Protein AF-V8N717-F1 (afdb_monomer)

Mean predicted aligned error: 4.89 Å

Radius of gyration: 24.4 Å; Cα contacts (8 Å, |Δi|>4): 439; chains: 1; bounding box: 68×44×69 Å

Solvent-accessible surface area (backbone atoms only — not comparable to full-atom values): 16739 Å² total; per-residue (Å²): 108,72,67,36,56,51,47,30,51,25,31,68,31,64,73,42,64,82,67,58,46,52,36,52,25,35,55,21,47,89,50,33,96,41,72,68,54,25,15,53,40,38,40,59,50,44,48,74,25,35,30,42,73,28,64,50,9,51,57,46,39,58,74,76,37,32,57,95,54,100,61,75,59,43,79,66,60,63,54,49,64,66,71,35,56,75,59,35,81,95,27,42,63,57,33,51,54,49,52,51,61,74,43,44,84,35,42,32,35,42,61,38,47,85,84,46,44,63,54,36,45,46,50,38,47,37,50,80,43,27,70,65,60,75,69,37,50,92,82,14,40,82,40,82,33,78,84,68,80,55,69,68,61,46,50,51,50,53,20,56,43,43,46,73,55,43,89,67,47,68,46,101,61,70,15,30,51,53,36,48,56,59,96,78,39,11,13,40,87,58,56,67,41,77,38,25,38,74,71,59,43,72,69,59,63,70,81,77,58,71,79,87,79,75,16,56,50,72,58,96,88,40,80,42,68,33,62,52,70,46,89,94,40,70,88,63,46,51,67,64,35,88,82,79,44,51,95,45,102,86,46,95,56,65,71,73,70,78,42,64,57,96,95,38,78,70,53,87,62,39,45,58,58,51,28,62,74,63,54,84,54,67,82,70,42,54,74,80,88,124

Secondary structure (DSSP, 8-state):
-HHHHHHHHHHHHHS--TTGGGSEEE--GGGSS-HHHHHHHHHHHTTT-SBBS-THHHHHHHHHT--SSS-S-B---B--HHHHHTT-GGGHHHHHHHHHHHTTTS-EEEE--SS-HHHIIIIIIIIITHHHHHTS-TTS-EEEE--SS-HHHHHHHHHHHHHHHS--EE-TTS-EESS--STTSB-GGG--EEESHHHHTS--GGGGT------EEEETTEEEE-----TT-GGGPPP-SS----SSTT-SS------EETTEE-----HHHHHHHTPPPGGGTPPP--

Organism: Ophiophagus hannah (NCBI:txid8665)

Structure (mmCIF, N/CA/C/O backbone):
data_AF-V8N717-F1
#
_entry.id   AF-V8N717-F1
#
loop_
_atom_site.group_PDB
_atom_site.id
_atom_site.type_symbol
_atom_site.label_atom_id
_atom_site.label_alt_id
_atom_site.label_comp_id
_atom_site.label_asym_id
_atom_site.label_entity_id
_atom_site.label_seq_id
_atom_site.pdbx_PDB_ins_code
_atom_site.Cartn_x
_atom_site.Cartn_y
_atom_site.Cartn_z
_atom_site.occupancy
_atom_site.B_iso_or_equiv
_atom_site.auth_seq_id
_atom_site.auth_comp_id
_atom_site.auth_asym_id
_atom_site.auth_atom_id
_atom_site.pdbx_PDB_model_num
ATOM 1 N N . GLU A 1 1 ? 10.060 5.165 -1.043 1.00 94.06 1 GLU A N 1
ATOM 2 C CA . GLU A 1 1 ? 9.741 6.498 -0.472 1.00 94.06 1 GLU A CA 1
ATOM 3 C C . GLU A 1 1 ? 8.647 6.495 0.594 1.00 94.06 1 GLU A C 1
ATOM 5 O O . GLU A 1 1 ? 9.000 6.671 1.749 1.00 94.06 1 GLU A O 1
ATOM 10 N N . GLN A 1 2 ? 7.365 6.226 0.305 1.00 96.19 2 GLN A N 1
ATOM 11 C CA . GLN A 1 2 ? 6.307 6.254 1.347 1.00 96.19 2 GLN A CA 1
ATOM 12 C C . GLN A 1 2 ? 6.612 5.348 2.558 1.00 96.19 2 GLN A C 1
ATOM 14 O O . GLN A 1 2 ? 6.454 5.764 3.703 1.00 96.19 2 GLN A O 1
ATOM 19 N N . LYS A 1 3 ? 7.173 4.151 2.321 1.00 96.56 3 LYS A N 1
ATOM 20 C CA . LYS A 1 3 ? 7.640 3.257 3.395 1.00 96.56 3 LYS A CA 1
ATOM 21 C C . LYS A 1 3 ? 8.716 3.884 4.292 1.00 96.56 3 LYS A C 1
ATOM 23 O O . LYS A 1 3 ? 8.736 3.586 5.475 1.00 96.56 3 LYS A O 1
ATOM 28 N N . LYS A 1 4 ? 9.584 4.758 3.763 1.00 95.38 4 LYS A N 1
ATOM 29 C CA . LYS A 1 4 ? 10.610 5.469 4.553 1.00 95.38 4 LYS A CA 1
ATOM 30 C C . LYS A 1 4 ? 9.973 6.473 5.503 1.00 95.38 4 LYS A C 1
ATOM 32 O O . LYS A 1 4 ? 10.376 6.552 6.656 1.00 95.38 4 LYS A O 1
ATOM 37 N N . ILE A 1 5 ? 8.955 7.194 5.028 1.00 93.38 5 ILE A N 1
ATOM 38 C CA . ILE A 1 5 ? 8.177 8.129 5.848 1.00 93.38 5 ILE A CA 1
ATOM 39 C C . ILE A 1 5 ? 7.512 7.355 6.989 1.00 93.38 5 ILE A C 1
ATOM 41 O O . ILE A 1 5 ? 7.735 7.676 8.151 1.00 93.38 5 ILE A O 1
ATOM 45 N N . LEU A 1 6 ? 6.776 6.287 6.667 1.00 94.44 6 LEU A N 1
ATOM 46 C CA . LEU A 1 6 ? 6.124 5.446 7.674 1.00 94.44 6 LEU A CA 1
ATOM 47 C C . LEU A 1 6 ? 7.131 4.851 8.663 1.00 94.44 6 LEU A C 1
ATOM 49 O O . LEU A 1 6 ? 6.913 4.952 9.862 1.00 94.44 6 LEU A O 1
ATOM 53 N N . ALA A 1 7 ? 8.251 4.304 8.181 1.00 94.50 7 ALA A N 1
ATOM 54 C CA . ALA A 1 7 ? 9.297 3.739 9.030 1.00 94.50 7 ALA A CA 1
ATOM 55 C C . ALA A 1 7 ? 9.874 4.777 9.997 1.00 94.50 7 ALA A C 1
ATOM 57 O O . ALA A 1 7 ? 10.011 4.499 11.183 1.00 94.50 7 ALA A O 1
ATOM 58 N N . LYS A 1 8 ? 10.171 5.984 9.503 1.00 90.88 8 LYS A N 1
ATOM 59 C CA . LYS A 1 8 ? 10.685 7.083 10.321 1.00 90.88 8 LYS A CA 1
ATOM 60 C C . LYS A 1 8 ? 9.712 7.439 11.442 1.00 90.88 8 LYS A C 1
ATOM 62 O O . LYS A 1 8 ? 10.097 7.416 12.605 1.00 90.88 8 LYS A O 1
ATOM 67 N N . TYR A 1 9 ? 8.462 7.756 11.105 1.00 90.00 9 TYR A N 1
ATOM 68 C CA . TYR A 1 9 ? 7.496 8.187 12.117 1.00 90.00 9 TYR A CA 1
ATOM 69 C C . TYR A 1 9 ? 7.113 7.049 13.066 1.00 90.00 9 TYR A C 1
ATOM 71 O O . TYR A 1 9 ? 6.997 7.288 14.260 1.00 90.00 9 TYR A O 1
ATOM 79 N N . LEU A 1 10 ? 6.983 5.815 12.572 1.00 89.94 10 LEU A N 1
ATOM 80 C CA . LEU A 1 10 ? 6.706 4.659 13.420 1.00 89.94 10 LEU A CA 1
ATOM 81 C C . LEU A 1 10 ? 7.845 4.411 14.412 1.00 89.94 10 LEU A C 1
ATOM 83 O O . LEU A 1 10 ? 7.580 4.259 15.600 1.00 89.94 10 LEU A O 1
ATOM 87 N N . LEU A 1 11 ? 9.104 4.459 13.968 1.00 90.62 11 LEU A N 1
ATOM 88 C CA . LEU A 1 11 ? 10.253 4.296 14.858 1.00 90.62 11 LEU A CA 1
ATOM 89 C C . LEU A 1 11 ? 10.343 5.430 15.888 1.00 90.62 11 LEU A C 1
ATOM 91 O O . LEU A 1 11 ? 10.610 5.175 17.060 1.00 90.62 11 LEU A O 1
ATOM 95 N N . GLU A 1 12 ? 10.101 6.672 15.468 1.00 87.94 12 GLU A N 1
ATOM 96 C CA . GLU A 1 12 ? 10.107 7.836 16.359 1.00 87.94 12 GLU A CA 1
ATOM 97 C C . GLU A 1 12 ? 9.019 7.750 17.438 1.00 87.94 12 GLU A C 1
ATOM 99 O O . GLU A 1 12 ? 9.282 8.112 18.585 1.00 87.94 12 GLU A O 1
ATOM 104 N N . THR A 1 13 ? 7.815 7.277 17.095 1.00 85.12 13 THR A N 1
ATOM 105 C CA . THR A 1 13 ? 6.687 7.273 18.036 1.00 85.12 13 THR A CA 1
ATOM 106 C C . THR A 1 13 ? 6.514 5.973 18.806 1.00 85.12 13 THR A C 1
ATOM 108 O O . THR A 1 13 ? 5.868 6.016 19.841 1.00 85.12 13 THR A O 1
ATOM 111 N N . SER A 1 14 ? 7.055 4.844 18.337 1.00 87.88 14 SER A N 1
ATOM 112 C CA . SER A 1 14 ? 6.908 3.524 18.984 1.00 87.88 14 SER A CA 1
ATOM 113 C C . SER A 1 14 ? 8.224 2.910 19.461 1.00 87.88 14 SER A C 1
ATOM 115 O O . SER A 1 14 ? 8.242 2.063 20.346 1.00 87.88 14 SER A O 1
ATOM 117 N N . GLY A 1 15 ? 9.357 3.317 18.880 1.00 88.12 15 GLY A N 1
ATOM 118 C CA . GLY A 1 15 ? 10.638 2.637 19.074 1.00 88.12 15 GLY A CA 1
ATOM 119 C C . GLY A 1 15 ? 10.787 1.316 18.309 1.00 88.12 15 GLY A C 1
ATOM 120 O O . GLY A 1 15 ? 11.832 0.684 18.438 1.00 88.12 15 GLY A O 1
ATOM 121 N N . SER A 1 16 ? 9.802 0.922 17.496 1.00 89.81 16 SER A N 1
ATOM 122 C CA . SER A 1 16 ? 9.786 -0.312 16.704 1.00 89.81 16 SER A CA 1
ATOM 123 C C . SER A 1 16 ? 9.398 -0.043 15.240 1.00 89.81 16 SER A C 1
ATOM 125 O O . SER A 1 16 ? 8.944 1.042 14.882 1.00 89.81 16 SER A O 1
ATOM 127 N N . LEU A 1 17 ? 9.606 -1.036 14.369 1.00 92.94 17 LEU A N 1
ATOM 128 C CA . LEU A 1 17 ? 9.070 -1.075 12.997 1.00 92.94 17 LEU A CA 1
ATOM 129 C C . LEU A 1 17 ? 7.997 -2.159 12.825 1.00 92.94 17 LEU A C 1
ATOM 131 O O . LEU A 1 17 ? 7.623 -2.483 11.698 1.00 92.94 17 LEU A O 1
ATOM 135 N N . GLU A 1 18 ? 7.537 -2.747 13.924 1.00 93.38 18 GLU A N 1
ATOM 136 C CA . GLU A 1 18 ? 6.504 -3.774 13.921 1.00 93.38 18 GLU A CA 1
ATOM 137 C C . GLU A 1 18 ? 5.233 -3.293 13.205 1.00 93.38 18 GLU A C 1
ATOM 139 O O . GLU A 1 18 ? 4.769 -2.167 13.389 1.00 93.38 18 GLU A O 1
ATOM 144 N N . GLY A 1 19 ? 4.706 -4.132 12.312 1.00 93.56 19 GLY A N 1
ATOM 145 C CA . GLY A 1 19 ? 3.522 -3.828 11.509 1.00 93.56 19 GLY A CA 1
ATOM 146 C C . GLY A 1 19 ? 3.761 -2.899 10.313 1.00 93.56 19 GLY A C 1
ATOM 147 O O . GLY A 1 19 ? 2.835 -2.699 9.524 1.00 93.56 19 GLY A O 1
ATOM 148 N N . LEU A 1 20 ? 4.972 -2.358 10.110 1.00 96.25 20 LEU A N 1
ATOM 149 C CA . LEU A 1 20 ? 5.292 -1.454 8.993 1.00 96.25 20 LEU A CA 1
ATOM 150 C C . LEU A 1 20 ? 4.891 -2.030 7.625 1.00 96.25 20 LEU A C 1
ATOM 152 O O . LEU A 1 20 ? 4.453 -1.291 6.743 1.00 96.25 20 LEU A O 1
ATOM 156 N N . GLU A 1 21 ? 5.038 -3.338 7.424 1.00 97.25 21 GLU A N 1
ATOM 157 C CA . GLU A 1 21 ? 4.656 -4.032 6.191 1.00 97.25 21 GLU A CA 1
ATOM 158 C C . GLU A 1 21 ? 3.162 -3.946 5.841 1.00 97.25 21 GLU A C 1
ATOM 160 O O . GLU A 1 21 ? 2.825 -4.130 4.671 1.00 97.25 21 GLU A O 1
ATOM 165 N N . TYR A 1 22 ? 2.292 -3.626 6.800 1.00 97.31 22 TYR A N 1
ATOM 166 C CA . TYR A 1 22 ? 0.843 -3.500 6.615 1.00 97.31 22 TYR A CA 1
ATOM 167 C C . TYR A 1 22 ? 0.342 -2.051 6.753 1.00 97.31 22 TYR A C 1
ATOM 169 O O . TYR A 1 22 ? -0.848 -1.796 6.613 1.00 97.31 22 TYR A O 1
ATOM 177 N N . LYS A 1 23 ? 1.234 -1.073 6.980 1.00 96.62 23 LYS A N 1
ATOM 178 C CA . LYS A 1 23 ? 0.857 0.340 7.198 1.00 96.62 23 LYS A CA 1
ATOM 179 C C . LYS A 1 23 ? 0.398 1.087 5.939 1.00 96.62 23 LYS A C 1
ATOM 181 O O . LYS A 1 23 ? -0.157 2.173 6.076 1.00 96.62 23 LYS A O 1
ATOM 186 N N . LEU A 1 24 ? 0.637 0.549 4.740 1.00 98.44 24 LEU A N 1
ATOM 187 C CA . LEU A 1 24 ? 0.124 1.103 3.483 1.00 98.44 24 LEU A CA 1
ATOM 188 C C . LEU A 1 24 ? -0.528 -0.004 2.652 1.00 98.44 24 LEU A C 1
ATOM 190 O O . LEU A 1 24 ? 0.162 -0.845 2.071 1.00 98.44 24 LEU A O 1
ATOM 194 N N . HIS A 1 25 ? -1.853 0.012 2.607 1.00 98.75 25 HIS A N 1
ATOM 195 C CA . HIS A 1 25 ? -2.684 -0.927 1.872 1.00 98.75 25 HIS A CA 1
ATOM 196 C C . HIS A 1 25 ? -3.043 -0.367 0.498 1.00 98.75 25 HIS A C 1
ATOM 198 O O . HIS A 1 25 ? -3.352 0.817 0.341 1.00 98.75 25 HIS A O 1
ATOM 204 N N . ASP A 1 26 ? -2.990 -1.226 -0.509 1.00 98.75 26 ASP A N 1
ATOM 205 C CA . ASP A 1 26 ? -3.340 -0.868 -1.879 1.00 98.75 26 ASP A CA 1
ATOM 206 C C . ASP A 1 26 ? -4.849 -1.027 -2.128 1.00 98.75 26 ASP A C 1
ATOM 208 O O . ASP A 1 26 ? -5.369 -2.141 -2.103 1.00 98.75 26 ASP A O 1
ATOM 212 N N . PHE A 1 27 ? -5.521 0.098 -2.398 1.00 98.25 27 PHE A N 1
ATOM 213 C CA . PHE A 1 27 ? -6.936 0.198 -2.795 1.00 98.25 27 PHE A CA 1
ATOM 214 C C . PHE A 1 27 ? -7.098 0.617 -4.270 1.00 98.25 27 PHE A C 1
ATOM 216 O O . PHE A 1 27 ? -8.140 1.121 -4.693 1.00 98.25 27 PHE A O 1
ATOM 223 N N . GLY A 1 28 ? -6.041 0.489 -5.073 1.00 98.31 28 GLY A N 1
ATOM 224 C CA . GLY A 1 28 ? -5.932 1.113 -6.387 1.00 98.31 28 GLY A CA 1
ATOM 225 C C . GLY A 1 28 ? -6.660 0.402 -7.517 1.00 98.31 28 GLY A C 1
ATOM 226 O O . GLY A 1 28 ? -6.791 1.000 -8.582 1.00 98.31 28 GLY A O 1
ATOM 227 N N . TYR A 1 29 ? -7.168 -0.817 -7.311 1.00 98.56 29 TYR A N 1
ATOM 228 C CA . TYR A 1 29 ? -7.697 -1.653 -8.394 1.00 98.56 29 TYR A CA 1
ATOM 229 C C . TYR A 1 29 ? -8.722 -0.930 -9.286 1.00 98.56 29 TYR A C 1
ATOM 231 O O . TYR A 1 29 ? -8.575 -0.886 -10.503 1.00 98.56 29 TYR A O 1
ATOM 239 N N . ARG A 1 30 ? -9.739 -0.293 -8.696 1.00 97.31 30 ARG A N 1
ATOM 240 C CA . ARG A 1 30 ? -10.779 0.420 -9.465 1.00 97.31 30 ARG A CA 1
ATOM 241 C C . ARG A 1 30 ? -10.306 1.743 -10.079 1.00 97.31 30 ARG A C 1
ATOM 243 O O . ARG A 1 30 ? -10.993 2.299 -10.925 1.00 97.31 30 ARG A O 1
ATOM 250 N N . GLY A 1 31 ? -9.177 2.274 -9.609 1.00 97.12 31 GLY A N 1
ATOM 251 C CA . GLY A 1 31 ? -8.666 3.593 -9.979 1.00 97.12 31 GLY A CA 1
ATOM 252 C C . GLY A 1 31 ? -7.594 3.575 -11.066 1.00 97.12 31 GLY A C 1
ATOM 253 O O . GLY A 1 31 ? -7.150 4.647 -11.476 1.00 97.12 31 GLY A O 1
ATOM 254 N N . VAL A 1 32 ? -7.150 2.396 -11.508 1.00 98.44 32 VAL A N 1
ATOM 255 C CA . VAL A 1 32 ? -6.169 2.274 -12.592 1.00 98.44 32 VAL A CA 1
ATOM 256 C C . VAL A 1 32 ? -6.824 2.230 -13.971 1.00 98.44 32 VAL A C 1
ATOM 258 O O . VAL A 1 32 ? -7.999 1.908 -14.118 1.00 98.44 32 VAL A O 1
ATOM 261 N N . SER A 1 33 ? -6.037 2.514 -15.007 1.00 98.31 33 SER A N 1
ATOM 262 C CA . SER A 1 33 ? -6.507 2.571 -16.395 1.00 98.31 33 SER A CA 1
ATOM 263 C C . SER A 1 33 ? -6.787 1.216 -17.056 1.00 98.31 33 SER A C 1
ATOM 265 O O . SER A 1 33 ? -7.416 1.189 -18.112 1.00 98.31 33 SER A O 1
ATOM 267 N N . SER A 1 34 ? -6.309 0.094 -16.505 1.00 98.62 34 SER A N 1
ATOM 268 C CA . SER A 1 34 ? -6.549 -1.238 -17.078 1.00 98.62 34 SER A CA 1
ATOM 269 C C . SER A 1 34 ? -6.321 -2.377 -16.078 1.00 98.62 34 SER A C 1
ATOM 271 O O . SER A 1 34 ? -5.654 -2.208 -15.056 1.00 98.62 34 SER A O 1
ATOM 273 N N . GLN A 1 35 ? -6.821 -3.570 -16.413 1.00 98.62 35 GLN A N 1
ATOM 274 C CA . GLN A 1 35 ? -6.596 -4.801 -15.643 1.00 98.62 35 GLN A CA 1
ATOM 275 C C . GLN A 1 35 ? -5.116 -5.205 -15.598 1.00 98.62 35 GLN A C 1
ATOM 277 O O . GLN A 1 35 ? -4.605 -5.628 -14.561 1.00 98.62 35 GLN A O 1
ATOM 282 N N . GLU A 1 36 ? -4.401 -5.031 -16.709 1.00 98.81 36 GLU A N 1
ATOM 283 C CA . GLU A 1 36 ? -2.963 -5.292 -16.756 1.00 98.81 36 GLU A CA 1
ATOM 284 C C . GLU A 1 36 ? -2.198 -4.302 -15.865 1.00 98.81 36 GLU A C 1
ATOM 286 O O . GLU A 1 36 ? -1.352 -4.709 -15.067 1.00 98.81 36 GLU A O 1
ATOM 291 N N . THR A 1 37 ? -2.562 -3.014 -15.913 1.00 98.81 37 THR A N 1
ATOM 292 C CA . THR A 1 37 ? -2.013 -1.983 -15.019 1.00 98.81 37 THR A CA 1
ATOM 293 C C . THR A 1 37 ? -2.270 -2.317 -13.552 1.00 98.81 37 THR A C 1
ATOM 295 O O . THR A 1 37 ? -1.367 -2.133 -12.739 1.00 98.81 37 THR A O 1
ATOM 298 N N . ALA A 1 38 ? -3.445 -2.852 -13.207 1.00 98.81 38 ALA A N 1
ATOM 299 C CA . ALA A 1 38 ? -3.753 -3.277 -11.842 1.00 98.81 38 ALA A CA 1
ATOM 300 C C . ALA A 1 38 ? -2.778 -4.357 -11.362 1.00 98.81 38 ALA A C 1
ATOM 302 O O . ALA A 1 38 ? -2.179 -4.225 -10.297 1.00 98.81 38 ALA A O 1
ATOM 303 N N . GLY A 1 39 ? -2.568 -5.397 -12.177 1.00 98.88 39 GLY A N 1
ATOM 304 C CA . GLY A 1 39 ? -1.628 -6.468 -11.859 1.00 98.88 39 GLY A CA 1
ATOM 305 C C . GLY A 1 39 ? -0.200 -5.955 -11.687 1.00 98.88 39 GLY A C 1
ATOM 306 O O . GLY A 1 39 ? 0.449 -6.251 -10.682 1.00 98.88 39 GLY A O 1
ATOM 307 N N . ILE A 1 40 ? 0.284 -5.155 -12.643 1.00 98.88 40 ILE A N 1
ATOM 308 C CA . ILE A 1 40 ? 1.649 -4.611 -12.621 1.00 98.88 40 ILE A CA 1
ATOM 309 C C . ILE A 1 40 ? 1.832 -3.681 -11.416 1.00 98.88 40 ILE A C 1
ATOM 311 O O . ILE A 1 40 ? 2.765 -3.870 -10.634 1.00 98.88 40 ILE A O 1
ATOM 315 N N . GLY A 1 41 ? 0.929 -2.719 -11.230 1.00 98.81 41 GLY A N 1
ATOM 316 C CA . GLY A 1 41 ? 0.987 -1.734 -10.152 1.00 98.81 41 GLY A CA 1
ATOM 317 C C . GLY A 1 41 ? 0.947 -2.375 -8.766 1.00 98.81 41 GLY A C 1
ATOM 318 O O . GLY A 1 41 ? 1.824 -2.111 -7.941 1.00 98.81 41 GLY A O 1
ATOM 319 N N . ALA A 1 42 ? -0.002 -3.282 -8.532 1.00 98.88 42 ALA A N 1
ATOM 320 C CA . ALA A 1 42 ? -0.109 -3.997 -7.263 1.00 98.88 42 ALA A CA 1
ATOM 321 C C . ALA A 1 42 ? 1.116 -4.877 -6.993 1.00 98.88 42 ALA A C 1
ATOM 323 O O . ALA A 1 42 ? 1.622 -4.914 -5.870 1.00 98.88 42 ALA A O 1
ATOM 324 N N . SER A 1 43 ? 1.662 -5.534 -8.026 1.00 98.88 43 SER A N 1
ATOM 325 C CA . SER A 1 43 ? 2.894 -6.311 -7.863 1.00 98.88 43 SER A CA 1
ATOM 326 C C . SER A 1 43 ? 4.090 -5.442 -7.456 1.00 98.88 43 SER A C 1
ATOM 328 O O . SER A 1 43 ? 4.893 -5.854 -6.619 1.00 98.88 43 SER A O 1
ATOM 330 N N . ALA A 1 44 ? 4.179 -4.212 -7.973 1.00 98.81 44 ALA A N 1
ATOM 331 C CA . ALA A 1 44 ? 5.223 -3.257 -7.611 1.00 98.81 44 ALA A CA 1
ATOM 332 C C . ALA A 1 44 ? 5.048 -2.716 -6.180 1.00 98.81 44 ALA A C 1
ATOM 334 O O . ALA A 1 44 ? 6.030 -2.577 -5.446 1.00 98.81 44 ALA A O 1
ATOM 335 N N . HIS A 1 45 ? 3.809 -2.460 -5.746 1.00 98.81 45 HIS A N 1
ATOM 336 C CA . HIS A 1 45 ? 3.504 -2.102 -4.355 1.00 98.81 45 HIS A CA 1
ATOM 337 C C . HIS A 1 45 ? 3.936 -3.204 -3.379 1.00 98.81 45 HIS A C 1
ATOM 339 O O . HIS A 1 45 ? 4.628 -2.933 -2.391 1.00 98.81 45 HIS A O 1
ATOM 345 N N . LEU A 1 46 ? 3.624 -4.461 -3.706 1.00 98.81 46 LEU A N 1
ATOM 346 C CA . LEU A 1 46 ? 3.944 -5.624 -2.876 1.00 98.81 46 LEU A CA 1
ATOM 347 C C . LEU A 1 46 ? 5.448 -5.895 -2.720 1.00 98.81 46 LEU A C 1
ATOM 349 O O . LEU A 1 46 ? 5.839 -6.648 -1.830 1.00 98.81 46 LEU A O 1
ATOM 353 N N . VAL A 1 47 ? 6.321 -5.260 -3.507 1.00 98.81 47 VAL A N 1
ATOM 354 C CA . VAL A 1 47 ? 7.768 -5.267 -3.223 1.00 98.81 47 VAL A CA 1
ATOM 355 C C . VAL A 1 47 ? 8.051 -4.646 -1.849 1.00 98.81 47 VAL A C 1
ATOM 357 O O . VAL A 1 47 ? 8.973 -5.057 -1.148 1.00 98.81 47 VAL A O 1
ATOM 360 N N . ASN A 1 48 ? 7.240 -3.670 -1.440 1.00 98.56 48 ASN A N 1
ATOM 361 C CA . ASN A 1 48 ? 7.462 -2.869 -0.243 1.00 98.56 48 ASN A CA 1
ATOM 362 C C . ASN A 1 48 ? 6.515 -3.240 0.903 1.00 98.56 48 ASN A C 1
ATOM 364 O O . ASN A 1 48 ? 6.930 -3.183 2.060 1.00 98.56 48 ASN A O 1
ATOM 368 N N . PHE A 1 49 ? 5.273 -3.615 0.610 1.00 98.69 49 PHE A N 1
ATOM 369 C CA . PHE A 1 49 ? 4.240 -3.892 1.612 1.00 98.69 49 PHE A CA 1
ATOM 370 C C . PHE A 1 49 ? 3.607 -5.271 1.399 1.00 98.69 49 PHE A C 1
ATOM 372 O O . PHE A 1 49 ? 3.912 -5.971 0.432 1.00 98.69 49 PHE A O 1
ATOM 379 N N . LYS A 1 50 ? 2.749 -5.679 2.333 1.00 98.56 50 LYS A N 1
ATOM 380 C CA . LYS A 1 50 ? 2.036 -6.960 2.312 1.00 98.56 50 LYS A CA 1
ATOM 381 C C . LYS A 1 50 ? 0.510 -6.812 2.248 1.00 98.56 50 LYS A C 1
ATOM 383 O O . LYS A 1 50 ? -0.149 -7.825 2.065 1.00 98.56 50 LYS A O 1
ATOM 388 N N . GLY A 1 51 ? -0.044 -5.602 2.352 1.00 98.50 51 GLY A N 1
ATOM 389 C CA . GLY A 1 51 ? -1.487 -5.339 2.242 1.00 98.50 51 GLY A CA 1
ATOM 390 C C . GLY A 1 51 ? -1.927 -4.895 0.838 1.00 98.50 51 GLY A C 1
ATOM 391 O O . GLY A 1 51 ? -1.376 -3.923 0.308 1.00 98.50 51 GLY A O 1
ATOM 392 N N . THR A 1 52 ? -2.898 -5.586 0.228 1.00 98.75 52 THR A N 1
ATOM 393 C CA . THR A 1 52 ? -3.522 -5.185 -1.054 1.00 98.75 52 THR A CA 1
ATOM 394 C C . THR A 1 52 ? -4.928 -5.769 -1.231 1.00 98.75 52 THR A C 1
ATOM 396 O O . THR A 1 52 ? -5.151 -6.941 -0.935 1.00 98.75 52 THR A O 1
ATOM 399 N N . ASP A 1 53 ? -5.844 -4.974 -1.790 1.00 98.69 53 ASP A N 1
ATOM 400 C CA . ASP A 1 53 ? -7.141 -5.432 -2.323 1.00 98.69 53 ASP A CA 1
ATOM 401 C C . ASP A 1 53 ? -7.114 -5.589 -3.854 1.00 98.69 53 ASP A C 1
ATOM 403 O O . ASP A 1 53 ? -8.072 -6.050 -4.482 1.00 98.69 53 ASP A O 1
ATOM 407 N N . THR A 1 54 ? -5.992 -5.253 -4.493 1.00 98.69 54 THR A N 1
ATOM 408 C CA . THR A 1 54 ? -5.789 -5.407 -5.934 1.00 98.69 54 THR A CA 1
ATOM 409 C C . THR A 1 54 ? -5.328 -6.831 -6.254 1.00 98.69 54 THR A C 1
ATOM 411 O O . THR A 1 54 ? -4.160 -7.100 -6.550 1.00 98.69 54 THR A O 1
ATOM 414 N N . VAL A 1 55 ? -6.276 -7.772 -6.226 1.00 98.50 55 VAL A N 1
ATOM 415 C CA . VAL A 1 55 ? -6.039 -9.224 -6.384 1.00 98.50 55 VAL A CA 1
ATOM 416 C C . VAL A 1 55 ? -5.242 -9.583 -7.650 1.00 98.50 55 VAL A C 1
ATOM 418 O O . VAL A 1 55 ? -4.480 -10.552 -7.645 1.00 98.50 55 VAL A O 1
ATOM 421 N N . ALA A 1 56 ? -5.338 -8.785 -8.721 1.00 98.69 56 ALA A N 1
ATOM 422 C CA . ALA A 1 56 ? -4.571 -8.987 -9.955 1.00 98.69 56 ALA A CA 1
ATOM 423 C C . ALA A 1 56 ? -3.051 -9.111 -9.722 1.00 98.69 56 ALA A C 1
ATOM 425 O O . ALA A 1 56 ? -2.382 -9.889 -10.409 1.00 98.69 56 ALA A O 1
ATOM 426 N N . GLY A 1 57 ? -2.501 -8.394 -8.732 1.00 98.75 57 GLY A N 1
ATOM 427 C CA . GLY A 1 57 ? -1.074 -8.449 -8.402 1.00 98.75 57 GLY A CA 1
ATOM 428 C C . GLY A 1 57 ? -0.621 -9.825 -7.912 1.00 98.75 57 GLY A C 1
ATOM 429 O O . GLY A 1 57 ? 0.484 -10.262 -8.232 1.00 98.75 57 GLY A O 1
ATOM 430 N N . ILE A 1 58 ? -1.495 -10.546 -7.202 1.00 98.50 58 ILE A N 1
ATOM 431 C CA . ILE A 1 58 ? -1.221 -11.888 -6.668 1.00 98.50 58 ILE A CA 1
ATOM 432 C C . ILE A 1 58 ? -0.975 -12.878 -7.810 1.00 98.50 58 ILE A C 1
ATOM 434 O O . ILE A 1 58 ? 0.028 -13.597 -7.816 1.00 98.50 58 ILE A O 1
ATOM 438 N N . ALA A 1 59 ? -1.863 -12.884 -8.808 1.00 98.19 59 ALA A N 1
ATOM 439 C CA . ALA A 1 59 ? -1.754 -13.766 -9.965 1.00 98.19 59 ALA A CA 1
ATOM 440 C C . ALA A 1 59 ? -0.512 -13.446 -10.812 1.00 98.19 59 ALA A C 1
ATOM 442 O O . ALA A 1 59 ? 0.193 -14.362 -11.244 1.00 98.19 59 ALA A O 1
ATOM 443 N N . LEU A 1 60 ? -0.215 -12.155 -11.007 1.00 98.88 60 LEU A N 1
ATOM 444 C CA . LEU A 1 60 ? 0.971 -11.716 -11.740 1.00 98.88 60 LEU A CA 1
ATOM 445 C C . LEU A 1 60 ? 2.247 -12.208 -11.052 1.00 98.88 60 LEU A C 1
ATOM 447 O O . LEU A 1 60 ? 3.075 -12.858 -11.693 1.00 98.88 60 LEU A O 1
ATOM 451 N N . ILE A 1 61 ? 2.389 -11.966 -9.745 1.00 98.81 61 ILE A N 1
ATOM 452 C CA . ILE A 1 61 ? 3.567 -12.402 -8.988 1.00 98.81 61 ILE A CA 1
ATOM 453 C C . ILE A 1 61 ? 3.722 -13.916 -9.069 1.00 98.81 61 ILE A C 1
ATOM 455 O O . ILE A 1 61 ? 4.806 -14.388 -9.406 1.00 98.81 61 ILE A O 1
ATOM 459 N N . LYS A 1 62 ? 2.648 -14.680 -8.840 1.00 98.25 62 LYS A N 1
ATOM 460 C CA . LYS A 1 62 ? 2.687 -16.146 -8.902 1.00 98.25 62 LYS A CA 1
ATOM 461 C C . LYS A 1 62 ? 3.166 -16.659 -10.262 1.00 98.25 62 LYS A C 1
ATOM 463 O O . LYS A 1 62 ? 3.939 -17.610 -10.313 1.00 98.25 62 LYS A O 1
ATOM 468 N N . LYS A 1 63 ? 2.721 -16.036 -11.357 1.00 98.44 63 LYS A N 1
ATOM 469 C CA . LYS A 1 63 ? 3.057 -16.463 -12.721 1.00 98.44 63 LYS A CA 1
ATOM 470 C C . LYS A 1 63 ? 4.483 -16.093 -13.136 1.00 98.44 63 LYS A C 1
ATOM 472 O O . LYS A 1 63 ? 5.137 -16.893 -13.801 1.00 98.44 63 LYS A O 1
ATOM 477 N N . TYR A 1 64 ? 4.944 -14.888 -12.801 1.00 98.69 64 TYR A N 1
ATOM 478 C CA . TYR A 1 64 ? 6.180 -14.335 -13.372 1.00 98.69 64 TYR A CA 1
ATOM 479 C C . TYR A 1 64 ? 7.386 -14.340 -12.427 1.00 98.69 64 TYR A C 1
ATOM 481 O O . TYR A 1 64 ? 8.515 -14.308 -12.914 1.00 98.69 64 TYR A O 1
ATOM 489 N N . TYR A 1 65 ? 7.167 -14.411 -11.112 1.00 98.69 65 TYR A N 1
ATOM 490 C CA . TYR A 1 65 ? 8.232 -14.311 -10.108 1.00 98.69 65 TYR A CA 1
ATOM 491 C C . TYR A 1 65 ? 8.230 -15.488 -9.126 1.00 98.69 65 TYR A C 1
ATOM 493 O O . TYR A 1 65 ? 9.258 -16.128 -8.930 1.00 98.69 65 TYR A O 1
ATOM 501 N N . GLY A 1 66 ? 7.071 -15.798 -8.542 1.00 97.94 66 GLY A N 1
ATOM 502 C CA . GLY A 1 66 ? 6.916 -16.784 -7.475 1.00 97.94 66 GLY A CA 1
ATOM 503 C C . GLY A 1 66 ? 7.362 -16.268 -6.102 1.00 97.94 66 GLY A C 1
ATOM 504 O O . GLY A 1 66 ? 8.241 -15.413 -5.989 1.00 97.94 66 GLY A O 1
ATOM 505 N N . THR A 1 67 ? 6.740 -16.809 -5.060 1.00 97.69 67 THR A N 1
ATOM 506 C CA . THR A 1 67 ? 7.093 -16.630 -3.644 1.00 97.69 67 THR A CA 1
ATOM 507 C C . THR A 1 67 ? 7.215 -17.995 -2.982 1.00 97.69 67 THR A C 1
ATOM 509 O O . THR A 1 67 ? 6.581 -18.953 -3.426 1.00 97.69 67 THR A O 1
ATOM 512 N N . LYS A 1 68 ? 7.996 -18.084 -1.903 1.00 97.31 68 LYS A N 1
ATOM 513 C CA . LYS A 1 68 ? 7.997 -19.249 -1.012 1.00 97.31 68 LYS A CA 1
ATOM 514 C C . LYS A 1 68 ? 6.637 -19.424 -0.333 1.00 97.31 68 LYS A C 1
ATOM 516 O O . LYS A 1 68 ? 6.141 -20.544 -0.238 1.00 97.31 68 LYS A O 1
ATOM 521 N N . ASP A 1 69 ? 6.046 -18.322 0.124 1.00 96.56 69 ASP A N 1
ATOM 522 C CA . ASP A 1 69 ? 4.706 -18.317 0.710 1.00 96.56 69 ASP A CA 1
ATOM 523 C C . ASP A 1 69 ? 3.632 -18.513 -0.378 1.00 96.56 69 ASP A C 1
ATOM 525 O O . ASP A 1 69 ? 3.849 -18.112 -1.528 1.00 96.56 69 ASP A O 1
ATOM 529 N N . PRO A 1 70 ? 2.446 -19.063 -0.043 1.00 96.88 70 PRO A N 1
ATOM 530 C CA . PRO A 1 70 ? 1.376 -19.296 -1.017 1.00 96.88 70 PRO A CA 1
ATOM 531 C C . PRO A 1 70 ? 0.909 -18.035 -1.755 1.00 96.88 70 PRO A C 1
ATOM 533 O O . PRO A 1 70 ? 0.488 -18.117 -2.913 1.00 96.88 70 PRO A O 1
ATOM 536 N N . VAL A 1 71 ? 0.974 -16.878 -1.086 1.00 97.75 71 VAL A N 1
ATOM 537 C CA . VAL A 1 71 ? 0.599 -15.570 -1.629 1.00 97.75 71 VAL A CA 1
ATOM 538 C C . VAL A 1 71 ? 1.576 -14.479 -1.168 1.00 97.75 71 VAL A C 1
ATOM 540 O O . VAL A 1 71 ? 2.060 -14.513 -0.037 1.00 97.75 71 VAL A O 1
ATOM 543 N N . PRO A 1 72 ? 1.862 -13.472 -2.013 1.00 97.81 72 PRO A N 1
ATOM 544 C CA . PRO A 1 72 ? 2.724 -12.352 -1.654 1.00 97.81 72 PRO A CA 1
ATOM 545 C C . PRO A 1 72 ? 2.012 -11.272 -0.828 1.00 97.81 72 PRO A C 1
ATOM 547 O O . PRO A 1 72 ? 2.701 -10.461 -0.209 1.00 97.81 72 PRO A O 1
ATOM 550 N N . GLY A 1 73 ? 0.679 -11.215 -0.835 1.00 98.00 73 GLY A N 1
ATOM 551 C CA . GLY A 1 73 ? -0.106 -10.156 -0.203 1.00 98.00 73 GLY A CA 1
ATOM 552 C C . GLY A 1 73 ? -1.376 -10.682 0.456 1.00 98.00 73 GLY A C 1
ATOM 553 O O . GLY A 1 73 ? -1.868 -11.751 0.097 1.00 98.00 73 GLY A O 1
ATOM 554 N N . TYR A 1 74 ? -1.874 -9.914 1.418 1.00 98.44 74 TYR A N 1
ATOM 555 C CA . TYR A 1 74 ? -2.963 -10.254 2.323 1.00 98.44 74 TYR A CA 1
ATOM 556 C C . TYR A 1 74 ? -3.982 -9.113 2.372 1.00 98.44 74 TYR A C 1
ATOM 558 O O . TYR A 1 74 ? -3.660 -7.957 2.085 1.00 98.44 74 TYR A O 1
ATOM 566 N N . SER A 1 75 ? -5.199 -9.452 2.783 1.00 98.12 75 SER A N 1
ATOM 567 C CA . SER A 1 75 ? -6.238 -8.495 3.144 1.00 98.12 75 SER A CA 1
ATOM 568 C C . SER A 1 75 ? -7.063 -9.038 4.310 1.00 98.12 75 SER A C 1
ATOM 570 O O . SER A 1 75 ? -6.837 -10.158 4.774 1.00 98.12 75 SER A O 1
ATOM 572 N N . VAL A 1 76 ? -7.987 -8.222 4.797 1.00 96.50 76 VAL A N 1
ATOM 573 C CA . VAL A 1 76 ? -8.913 -8.525 5.885 1.00 96.50 76 VAL A CA 1
ATOM 574 C C . VAL A 1 76 ? -10.335 -8.198 5.430 1.00 96.50 76 VAL A C 1
ATOM 576 O O . VAL A 1 76 ? -10.506 -7.391 4.513 1.00 96.50 76 VAL A O 1
ATOM 579 N N . PRO A 1 77 ? -11.371 -8.794 6.038 1.00 98.44 77 PRO A N 1
ATOM 580 C CA . PRO A 1 77 ? -12.741 -8.371 5.790 1.00 98.44 77 PRO A CA 1
ATOM 581 C C . PRO A 1 77 ? -12.907 -6.861 5.986 1.00 98.44 77 PRO A C 1
ATOM 583 O O . PRO A 1 77 ? -12.444 -6.289 6.977 1.00 98.44 77 PRO A O 1
ATOM 586 N N . ALA A 1 78 ? -13.569 -6.213 5.035 1.00 98.00 78 ALA A N 1
ATOM 587 C CA . ALA A 1 78 ? -13.807 -4.782 5.073 1.00 98.00 78 ALA A CA 1
ATOM 588 C C . ALA A 1 78 ? -15.190 -4.440 4.518 1.00 98.00 78 ALA A C 1
ATOM 590 O O . ALA A 1 78 ? -15.642 -5.038 3.541 1.00 98.00 78 ALA A O 1
ATOM 591 N N . ALA A 1 79 ? -15.843 -3.457 5.128 1.00 98.31 79 ALA A N 1
ATOM 592 C CA . ALA A 1 79 ? -17.081 -2.890 4.627 1.00 98.31 79 ALA A CA 1
ATOM 593 C C . ALA A 1 79 ? -16.813 -1.851 3.524 1.00 98.31 79 ALA A C 1
ATOM 595 O O . ALA A 1 79 ? -15.787 -1.160 3.494 1.00 98.31 79 ALA A O 1
ATOM 596 N N . GLU A 1 80 ? -17.796 -1.683 2.649 1.00 98.12 80 GLU A N 1
ATOM 597 C CA . GLU A 1 80 ? -17.932 -0.520 1.770 1.00 98.12 80 GLU A CA 1
ATOM 598 C C . GLU A 1 80 ? -19.291 0.151 1.994 1.00 98.12 80 GLU A C 1
ATOM 600 O O . GLU A 1 80 ? -20.176 -0.430 2.628 1.00 98.12 80 GLU A O 1
ATOM 605 N N . HIS A 1 81 ? -19.477 1.372 1.481 1.00 98.44 81 HIS A N 1
ATOM 606 C CA . HIS A 1 81 ? -20.689 2.153 1.746 1.00 98.44 81 HIS A CA 1
ATOM 607 C C . HIS A 1 81 ? -21.969 1.406 1.371 1.00 98.44 81 HIS A C 1
ATOM 609 O O . HIS A 1 81 ? -22.956 1.531 2.085 1.00 98.44 81 HIS A O 1
ATOM 615 N N . SER A 1 82 ? -21.969 0.582 0.318 1.00 98.44 82 SER A N 1
ATOM 616 C CA . SER A 1 82 ? -23.143 -0.220 -0.060 1.00 98.44 82 SER A CA 1
ATOM 617 C C . SER A 1 82 ? -23.595 -1.156 1.072 1.00 98.44 82 SER A C 1
ATOM 619 O O . SER A 1 82 ? -24.772 -1.184 1.416 1.00 98.44 82 SER A O 1
ATOM 621 N N . THR A 1 83 ? -22.658 -1.852 1.723 1.00 98.62 83 THR A N 1
ATOM 622 C CA . THR A 1 83 ? -22.941 -2.802 2.814 1.00 98.62 83 THR A CA 1
ATOM 623 C C . THR A 1 83 ? -23.446 -2.135 4.093 1.00 98.62 83 THR A C 1
ATOM 625 O O . THR A 1 83 ? -24.113 -2.791 4.889 1.00 98.62 83 THR A O 1
ATOM 628 N N . ILE A 1 84 ? -23.165 -0.840 4.273 1.00 98.75 84 ILE A N 1
ATOM 629 C CA . ILE A 1 84 ? -23.687 -0.033 5.383 1.00 98.75 84 ILE A CA 1
ATOM 630 C C . ILE A 1 84 ? -25.046 0.555 5.005 1.00 98.75 84 ILE A C 1
ATOM 632 O O . ILE A 1 84 ? -26.057 0.299 5.652 1.00 98.75 84 ILE A O 1
ATOM 636 N N . THR A 1 85 ? -25.089 1.299 3.903 1.00 98.56 85 THR A N 1
ATOM 637 C CA . THR A 1 85 ? -26.263 2.070 3.477 1.00 98.56 85 THR A CA 1
ATOM 638 C C . THR A 1 85 ? -27.443 1.206 3.032 1.00 98.56 85 THR A C 1
ATOM 640 O O . THR A 1 85 ? -28.576 1.682 3.080 1.00 98.56 85 THR A O 1
ATOM 643 N N . ALA A 1 86 ? -27.222 -0.064 2.671 1.00 98.62 86 ALA A N 1
ATOM 644 C CA . ALA A 1 86 ? -28.292 -1.020 2.372 1.00 98.62 86 ALA A CA 1
ATOM 645 C C . ALA A 1 86 ? -29.247 -1.267 3.555 1.00 98.62 86 ALA A C 1
ATOM 647 O O . ALA A 1 86 ? -30.384 -1.675 3.336 1.00 98.62 86 ALA A O 1
ATOM 648 N N . TRP A 1 87 ? -28.815 -0.997 4.791 1.00 98.69 87 TRP A N 1
ATOM 649 C CA . TRP A 1 87 ? -29.662 -1.091 5.983 1.00 98.69 87 TRP A CA 1
ATOM 650 C C . TRP A 1 87 ? -30.578 0.130 6.155 1.00 98.69 87 TRP A C 1
ATOM 652 O O . TRP A 1 87 ? -31.549 0.076 6.903 1.00 98.69 87 TRP A O 1
ATOM 662 N N . GLY A 1 88 ? -30.314 1.218 5.428 1.00 98.25 88 GLY A N 1
ATOM 663 C CA . GLY A 1 88 ? -30.951 2.512 5.642 1.00 98.25 88 GLY A CA 1
ATOM 664 C C . GLY A 1 88 ? -30.277 3.305 6.763 1.00 98.25 88 GLY A C 1
ATOM 665 O O . GLY A 1 88 ? -29.648 2.752 7.663 1.00 98.25 88 GLY A O 1
ATOM 666 N N . LYS A 1 89 ? -30.411 4.634 6.702 1.00 98.31 89 LYS A N 1
ATOM 667 C CA . LYS A 1 89 ? -29.696 5.559 7.595 1.00 98.31 89 LYS A CA 1
ATOM 668 C C . LYS A 1 89 ? -29.973 5.308 9.075 1.00 98.31 89 LYS A C 1
ATOM 670 O O . LYS A 1 89 ? -29.041 5.296 9.873 1.00 98.31 89 LYS A O 1
ATOM 675 N N . ASP A 1 90 ? -31.230 5.048 9.417 1.00 98.50 90 ASP A N 1
ATOM 676 C CA . ASP A 1 90 ? -31.661 4.833 10.802 1.00 98.50 90 ASP A CA 1
ATOM 677 C C . ASP A 1 90 ? -31.149 3.501 11.391 1.00 98.50 90 ASP A C 1
ATOM 679 O O . ASP A 1 90 ? -31.257 3.270 12.594 1.00 98.50 90 ASP A O 1
ATOM 683 N N . HIS A 1 91 ? -30.535 2.652 10.558 1.00 98.62 91 HIS A N 1
ATOM 684 C CA . HIS A 1 91 ? -30.010 1.332 10.907 1.00 98.62 91 HIS A CA 1
ATOM 685 C C . HIS A 1 91 ? -28.495 1.202 10.669 1.00 98.62 91 HIS A C 1
ATOM 687 O O . HIS A 1 91 ? -27.973 0.087 10.609 1.00 98.62 91 HIS A O 1
ATOM 693 N N . GLU A 1 92 ? -27.750 2.314 10.577 1.00 98.81 92 GLU A N 1
ATOM 694 C CA . GLU A 1 92 ? -26.278 2.282 10.458 1.00 98.81 92 GLU A CA 1
ATOM 695 C C . GLU A 1 92 ? -25.636 1.459 11.589 1.00 98.81 92 GLU A C 1
ATOM 697 O O . GLU A 1 92 ? -24.766 0.618 11.354 1.00 98.81 92 GLU A O 1
ATOM 702 N N . LYS A 1 93 ? -26.139 1.623 12.819 1.00 98.75 93 LYS A N 1
ATOM 703 C CA . LYS A 1 93 ? -25.726 0.822 13.977 1.00 98.75 93 LYS A CA 1
ATOM 704 C C . LYS A 1 93 ? -25.946 -0.676 13.772 1.00 98.75 93 LYS A C 1
ATOM 706 O O . LYS A 1 93 ? -25.104 -1.478 14.177 1.00 98.75 93 LYS A O 1
ATOM 711 N N . ASP A 1 94 ? -27.075 -1.064 13.190 1.00 98.81 94 ASP A N 1
ATOM 712 C CA . ASP A 1 94 ? -27.407 -2.475 12.997 1.00 98.81 94 ASP A CA 1
ATOM 713 C C . ASP A 1 94 ? -26.465 -3.104 11.964 1.00 98.81 94 ASP A C 1
ATOM 715 O O . ASP A 1 94 ? -25.950 -4.202 12.194 1.00 98.81 94 ASP A O 1
ATOM 719 N N . ALA A 1 95 ? -26.130 -2.362 10.901 1.00 98.81 95 ALA A N 1
ATOM 720 C CA . ALA A 1 95 ? -25.111 -2.754 9.930 1.00 98.81 95 ALA A CA 1
ATOM 721 C C . ALA A 1 95 ? -23.741 -2.957 10.597 1.00 98.81 95 ALA A C 1
ATOM 723 O O . ALA A 1 95 ? -23.102 -4.001 10.436 1.00 98.81 95 ALA A O 1
ATOM 724 N N . PHE A 1 96 ? -23.308 -1.983 11.401 1.00 98.75 96 PHE A N 1
ATOM 725 C CA . PHE A 1 96 ? -22.058 -2.034 12.158 1.00 98.75 96 PHE A CA 1
ATOM 726 C C . PHE A 1 96 ? -21.998 -3.253 13.076 1.00 98.75 96 PHE A C 1
ATOM 728 O O . PHE A 1 96 ? -21.053 -4.042 12.992 1.00 98.75 96 PHE A O 1
ATOM 735 N N . LYS A 1 97 ? -23.033 -3.452 13.901 1.00 98.81 97 LYS A N 1
ATOM 736 C CA . LYS A 1 97 ? -23.157 -4.590 14.816 1.00 98.81 97 LYS A CA 1
ATOM 737 C C . LYS A 1 97 ? -23.109 -5.918 14.072 1.00 98.81 97 LYS A C 1
ATOM 739 O O . LYS A 1 97 ? -22.411 -6.833 14.511 1.00 98.81 97 LYS A O 1
ATOM 744 N N . HIS A 1 98 ? -23.833 -6.030 12.961 1.00 98.81 98 HIS A N 1
ATOM 745 C CA . HIS A 1 98 ? -23.867 -7.239 12.148 1.00 98.81 98 HIS A CA 1
ATOM 746 C C . HIS A 1 98 ? -22.466 -7.610 11.648 1.00 98.81 98 HIS A C 1
ATOM 748 O O . HIS A 1 98 ? -22.012 -8.733 11.868 1.00 98.81 98 HIS A O 1
ATOM 754 N N . ILE A 1 99 ? -21.751 -6.654 11.051 1.00 98.62 99 ILE A N 1
ATOM 755 C CA . ILE A 1 99 ? -20.429 -6.876 10.454 1.00 98.62 99 ILE A CA 1
ATOM 756 C C . ILE A 1 99 ? -19.395 -7.284 11.508 1.00 98.62 99 ILE A C 1
ATOM 758 O O . ILE A 1 99 ? -18.706 -8.290 11.331 1.00 98.62 99 ILE A O 1
ATOM 762 N N . VAL A 1 100 ? -19.293 -6.553 12.625 1.00 96.31 100 VAL A N 1
ATOM 763 C CA . VAL A 1 100 ? -18.276 -6.854 13.653 1.00 96.31 100 VAL A CA 1
ATOM 764 C C . VAL A 1 100 ? -18.563 -8.150 14.406 1.00 96.31 100 VAL A C 1
ATOM 766 O O . VAL A 1 100 ? -17.629 -8.789 14.890 1.00 96.31 100 VAL A O 1
ATOM 769 N N . THR A 1 101 ? -19.834 -8.557 14.477 1.00 97.88 101 THR A N 1
ATOM 770 C CA . THR A 1 101 ? -20.238 -9.851 15.041 1.00 97.88 101 THR A CA 1
ATOM 771 C C . THR A 1 101 ? -19.915 -10.992 14.079 1.00 97.88 101 THR A C 1
ATOM 773 O O . THR A 1 101 ? -19.422 -12.032 14.508 1.00 97.88 101 THR A O 1
ATOM 776 N N . HIS A 1 102 ? -20.154 -10.796 12.778 1.00 98.31 102 HIS A N 1
ATOM 777 C CA . HIS A 1 102 ? -19.846 -11.786 11.745 1.00 98.31 102 HIS A CA 1
ATOM 778 C C . HIS A 1 102 ? -18.335 -12.034 11.625 1.00 98.31 102 HIS A C 1
ATOM 780 O O . HIS A 1 102 ? -17.892 -13.176 11.540 1.00 98.31 102 HIS A O 1
ATOM 786 N N . PHE A 1 103 ? -17.535 -10.968 11.684 1.00 97.56 103 PHE A N 1
ATOM 787 C CA . PHE A 1 103 ? -16.073 -11.024 11.668 1.00 97.56 103 PHE A CA 1
ATOM 788 C C . PHE A 1 103 ? -15.495 -10.749 13.062 1.00 97.56 103 PHE A C 1
ATOM 790 O O . PHE A 1 103 ? -14.707 -9.825 13.256 1.00 97.56 103 PHE A O 1
ATOM 797 N N . SER A 1 104 ? -15.907 -11.527 14.065 1.00 93.94 104 SER A N 1
ATOM 798 C CA . SER A 1 104 ? -15.541 -11.302 15.474 1.00 93.94 104 SER A CA 1
ATOM 799 C C . SER A 1 104 ? -14.114 -11.722 15.841 1.00 93.94 104 SER A C 1
ATOM 801 O O . SER A 1 104 ? -13.537 -11.158 16.765 1.00 93.94 104 SER A O 1
ATOM 803 N N . SER A 1 105 ? -13.530 -12.678 15.113 1.00 94.50 105 SER A N 1
ATOM 804 C CA . SER A 1 105 ? -12.221 -13.282 15.432 1.00 94.50 105 SER A CA 1
ATOM 805 C C . SER A 1 105 ? -11.107 -12.940 14.438 1.00 94.50 105 SER A C 1
ATOM 807 O O . SER A 1 105 ? -10.062 -13.584 14.437 1.00 94.50 105 SER A O 1
ATOM 809 N N . VAL A 1 106 ? -11.325 -11.949 13.575 1.00 94.56 106 VAL A N 1
ATOM 810 C CA . VAL A 1 106 ? -10.324 -11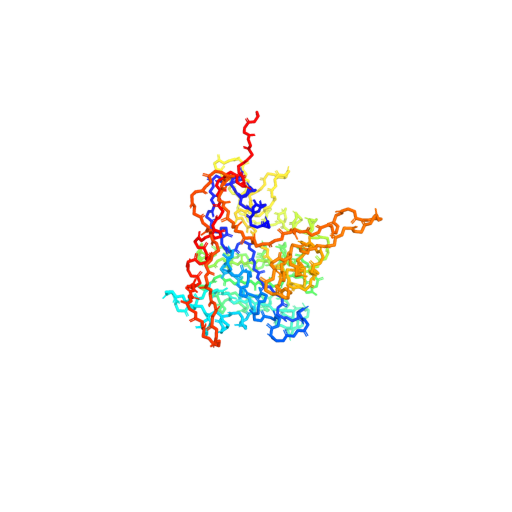.429 12.630 1.00 94.56 106 VAL A CA 1
ATOM 811 C C . VAL A 1 106 ? -10.353 -9.900 12.637 1.00 94.56 106 VAL A C 1
ATOM 813 O O . VAL A 1 106 ? -11.366 -9.325 13.049 1.00 94.56 106 VAL A O 1
ATOM 816 N N . PRO A 1 107 ? -9.285 -9.212 12.191 1.00 95.44 107 PRO A N 1
ATOM 817 C CA . PRO A 1 107 ? -9.361 -7.775 11.985 1.00 95.44 107 PRO A CA 1
ATOM 818 C C . PRO A 1 107 ? -10.473 -7.460 10.982 1.00 95.44 107 PRO A C 1
ATOM 820 O O . PRO A 1 107 ? -10.633 -8.175 9.992 1.00 95.44 107 PRO A O 1
ATOM 823 N N . VAL A 1 108 ? -11.238 -6.401 11.227 1.00 97.69 108 VAL A N 1
ATOM 824 C CA . VAL A 1 108 ? -12.317 -5.985 10.324 1.00 97.69 108 VAL A CA 1
ATOM 825 C C . VAL A 1 108 ? -12.300 -4.477 10.151 1.00 97.69 108 VAL A C 1
ATOM 827 O O . VAL A 1 108 ? -12.304 -3.737 11.133 1.00 97.69 108 VAL A O 1
ATOM 830 N N . SER A 1 109 ? -12.269 -4.011 8.901 1.00 98.31 109 SER A N 1
ATOM 831 C CA . SER A 1 109 ? -12.365 -2.582 8.600 1.00 98.31 109 SER A CA 1
ATOM 832 C C . SER A 1 109 ? -13.807 -2.179 8.327 1.00 98.31 109 SER A C 1
ATOM 834 O O . SER A 1 109 ? -14.462 -2.774 7.476 1.00 98.31 109 SER A O 1
ATOM 836 N N . VAL A 1 110 ? -14.317 -1.161 9.017 1.00 98.69 110 VAL A N 1
ATOM 837 C CA . VAL A 1 110 ? -15.692 -0.685 8.810 1.00 98.69 110 VAL A CA 1
ATOM 838 C C . VAL A 1 110 ? -15.679 0.790 8.442 1.00 98.69 110 VAL A C 1
ATOM 840 O O . VAL A 1 110 ? -15.275 1.644 9.235 1.00 98.69 110 VAL A O 1
ATOM 843 N N . VAL A 1 111 ? -16.127 1.086 7.220 1.00 98.50 111 VAL A N 1
ATOM 844 C CA . VAL A 1 111 ? -16.329 2.465 6.773 1.00 98.50 111 VAL A CA 1
ATOM 845 C C . VAL A 1 111 ? -17.411 3.121 7.611 1.00 98.50 111 VAL A C 1
ATOM 847 O O . VAL A 1 111 ? -18.511 2.590 7.734 1.00 98.50 111 VAL A O 1
ATOM 850 N N . SER A 1 112 ? -17.056 4.230 8.247 1.00 98.56 112 SER A N 1
ATOM 851 C CA . SER A 1 112 ? -17.871 4.838 9.304 1.00 98.56 112 SER A CA 1
ATOM 852 C C . SER A 1 112 ? -18.307 6.262 8.971 1.00 98.56 112 SER A C 1
ATOM 854 O O . SER A 1 112 ? -18.753 6.978 9.851 1.00 98.56 112 SER A O 1
ATOM 856 N N . ASP A 1 113 ? -18.172 6.696 7.718 1.00 98.25 113 ASP A N 1
ATOM 857 C CA . ASP A 1 113 ? -18.513 8.050 7.274 1.00 98.25 113 ASP A CA 1
ATOM 858 C C . ASP A 1 113 ? -19.671 8.088 6.266 1.00 98.25 113 ASP A C 1
ATOM 860 O O . ASP A 1 113 ? -19.813 9.055 5.521 1.00 98.25 113 ASP A O 1
ATOM 864 N N . SER A 1 114 ? -20.515 7.049 6.244 1.00 98.44 114 SER A N 1
ATOM 865 C CA . SER A 1 114 ? -21.675 6.991 5.342 1.00 98.44 114 SER A CA 1
ATOM 866 C C . SER A 1 114 ? -22.627 8.169 5.552 1.00 98.44 114 SER A C 1
ATOM 868 O O . SER A 1 114 ? -23.235 8.644 4.591 1.00 98.44 114 SER A O 1
ATOM 870 N N . TYR A 1 115 ? -22.744 8.646 6.797 1.00 98.31 115 TYR A N 1
ATOM 871 C CA . TYR A 1 115 ? -23.579 9.793 7.148 1.00 98.31 115 TYR A CA 1
ATOM 872 C C . TYR A 1 115 ? -22.834 10.836 7.988 1.00 98.31 115 TYR A C 1
ATOM 874 O O . TYR A 1 115 ? -22.824 12.007 7.617 1.00 98.31 115 TYR A O 1
ATOM 882 N N . ASP A 1 116 ? -22.224 10.430 9.106 1.00 98.50 116 ASP A N 1
ATOM 883 C CA . ASP A 1 116 ? -21.451 11.310 9.990 1.00 98.50 116 ASP A CA 1
ATOM 884 C C . ASP A 1 116 ? -20.401 10.499 10.765 1.00 98.50 116 ASP A C 1
ATOM 886 O O . ASP A 1 116 ? -20.721 9.765 11.702 1.00 98.50 116 ASP A O 1
ATOM 890 N N . ILE A 1 117 ? -19.132 10.665 10.383 1.00 98.56 117 ILE A N 1
ATOM 891 C CA . ILE A 1 117 ? -17.996 9.969 10.997 1.00 98.56 117 ILE A CA 1
ATOM 892 C C . ILE A 1 117 ? -17.826 10.274 12.484 1.00 98.56 117 ILE A C 1
ATOM 894 O O . ILE A 1 117 ? -17.393 9.413 13.249 1.00 98.56 117 ILE A O 1
ATOM 898 N N . TYR A 1 118 ? -18.163 11.484 12.922 1.00 98.56 118 TYR A N 1
ATOM 899 C CA . TYR A 1 118 ? -17.977 11.879 14.311 1.00 98.56 118 TYR A CA 1
ATOM 900 C C . TYR A 1 118 ? -19.059 11.264 15.190 1.00 98.56 118 TYR A C 1
ATOM 902 O O . TYR A 1 118 ? -18.729 10.691 16.226 1.00 98.56 118 TYR A O 1
ATOM 910 N N . ASN A 1 119 ? -20.316 11.280 14.737 1.00 98.62 119 ASN A N 1
ATOM 911 C CA . ASN A 1 119 ? -21.405 10.570 15.409 1.00 98.62 119 ASN A CA 1
ATOM 912 C C . ASN A 1 119 ? -21.164 9.052 15.439 1.00 98.62 119 ASN A C 1
ATOM 914 O O . ASN A 1 119 ? -21.337 8.422 16.482 1.00 98.62 119 ASN A O 1
ATOM 918 N N . ALA A 1 120 ? -20.720 8.464 14.324 1.00 98.69 120 ALA A N 1
ATOM 919 C CA . ALA A 1 120 ? -20.397 7.043 14.256 1.00 98.69 120 ALA A CA 1
ATOM 920 C C . ALA A 1 120 ? -19.317 6.655 15.280 1.00 98.69 120 ALA A C 1
ATOM 922 O O . ALA A 1 120 ? -19.477 5.674 16.003 1.00 98.69 120 ALA A O 1
ATOM 923 N N . CYS A 1 121 ? -18.243 7.441 15.396 1.00 98.31 121 CYS A N 1
ATOM 924 C CA . CYS A 1 121 ? -17.185 7.204 16.379 1.00 98.31 121 CYS A CA 1
ATOM 925 C C . CYS A 1 121 ? -17.632 7.464 17.822 1.00 98.31 121 CYS A C 1
ATOM 927 O O . CYS A 1 121 ? -17.312 6.676 18.710 1.00 98.31 121 CYS A O 1
ATOM 929 N N . GLU A 1 122 ? -18.336 8.567 18.077 1.00 98.31 122 GLU A N 1
ATOM 930 C CA . GLU A 1 122 ? -18.678 8.985 19.436 1.00 98.31 122 GLU A CA 1
ATOM 931 C C . GLU A 1 122 ? -19.857 8.191 19.997 1.00 98.31 122 GLU A C 1
ATOM 933 O O . GLU A 1 122 ? -19.734 7.598 21.062 1.00 98.31 122 GLU A O 1
ATOM 938 N N . GLN A 1 123 ? -20.978 8.154 19.283 1.00 98.56 123 GLN A N 1
ATOM 939 C CA . GLN A 1 123 ? -22.240 7.613 19.788 1.00 98.56 123 GLN A CA 1
ATOM 940 C C . GLN A 1 123 ? -22.376 6.122 19.468 1.00 98.56 123 GLN A C 1
ATOM 942 O O . GLN A 1 123 ? -22.699 5.318 20.338 1.00 98.56 123 GLN A O 1
ATOM 947 N N . ILE A 1 124 ? -22.077 5.709 18.231 1.00 98.62 124 ILE A N 1
ATOM 948 C CA . ILE A 1 124 ? -22.308 4.314 17.830 1.00 98.62 124 ILE A CA 1
ATOM 949 C C . ILE A 1 124 ? -21.186 3.408 18.346 1.00 98.62 124 ILE A C 1
ATOM 951 O O . ILE A 1 124 ? -21.435 2.494 19.128 1.00 98.62 124 ILE A O 1
ATOM 955 N N . TRP A 1 125 ? -19.939 3.656 17.942 1.00 98.25 125 TRP A N 1
ATOM 956 C CA . TRP A 1 125 ? -18.797 2.858 18.392 1.00 98.25 125 TRP A CA 1
ATOM 957 C C . TRP A 1 125 ? -18.427 3.138 19.846 1.00 98.25 125 TRP A C 1
ATOM 959 O O . TRP A 1 125 ? -18.138 2.205 20.590 1.00 98.25 125 TRP A O 1
ATOM 969 N N . GLY A 1 126 ? -18.437 4.410 20.247 1.00 95.69 126 GLY A N 1
ATOM 970 C CA . GLY A 1 126 ? -18.019 4.855 21.573 1.00 95.69 126 GLY A CA 1
ATOM 971 C C . GLY A 1 126 ? -19.047 4.652 22.689 1.00 95.69 126 GLY A C 1
ATOM 972 O O . GLY A 1 126 ? -18.667 4.753 23.858 1.00 95.69 126 GLY A O 1
ATOM 973 N N . GLU A 1 127 ? -20.311 4.350 22.371 1.00 97.31 127 GLU A N 1
ATOM 974 C CA . GLU A 1 127 ? -21.354 4.045 23.362 1.00 97.31 127 GLU A CA 1
ATOM 975 C C . GLU A 1 127 ? -22.117 2.765 22.995 1.00 97.31 127 GLU A C 1
ATOM 977 O O . GLU A 1 127 ? -21.848 1.709 23.574 1.00 97.31 127 GLU A O 1
ATOM 982 N N . ASP A 1 128 ? -23.014 2.829 22.008 1.00 98.31 128 ASP A N 1
ATOM 983 C CA . ASP A 1 128 ? -24.000 1.778 21.711 1.00 98.31 128 ASP A CA 1
ATOM 984 C C . ASP A 1 128 ? -23.376 0.390 21.476 1.00 98.31 128 ASP A C 1
ATOM 986 O O . ASP A 1 128 ? -23.882 -0.635 21.946 1.00 98.31 128 ASP A O 1
ATOM 990 N N . LEU A 1 129 ? -22.267 0.343 20.736 1.00 97.81 129 LEU A N 1
ATOM 991 C CA . LEU A 1 129 ? -21.554 -0.881 20.365 1.00 97.81 129 LEU A CA 1
ATOM 992 C C . LEU A 1 129 ? -20.222 -1.046 21.101 1.00 97.81 129 LEU A C 1
ATOM 994 O O . LEU A 1 129 ? -19.505 -2.012 20.836 1.00 97.81 129 LEU A O 1
ATOM 998 N N . ARG A 1 130 ? -19.896 -0.162 22.052 1.00 95.25 130 ARG A N 1
ATOM 999 C CA . ARG A 1 130 ? -18.597 -0.143 22.744 1.00 95.25 130 ARG A CA 1
ATOM 1000 C C . ARG A 1 130 ? -18.228 -1.492 23.355 1.00 95.25 130 ARG A C 1
ATOM 1002 O O . ARG A 1 130 ? -17.108 -1.962 23.178 1.00 95.25 130 ARG A O 1
ATOM 1009 N N . HIS A 1 131 ? -19.189 -2.140 24.012 1.00 94.56 131 HIS A N 1
ATOM 1010 C CA . HIS A 1 131 ? -19.003 -3.450 24.643 1.00 94.56 131 HIS A CA 1
ATOM 1011 C C . HIS A 1 131 ? -18.546 -4.534 23.652 1.00 94.56 131 HIS A C 1
ATOM 1013 O O . HIS A 1 131 ? -17.748 -5.397 24.011 1.00 94.56 131 HIS A O 1
ATOM 1019 N N . LEU A 1 132 ? -19.001 -4.480 22.392 1.00 92.62 132 LEU A N 1
ATOM 1020 C CA . LEU A 1 132 ? -18.554 -5.413 21.357 1.00 92.62 132 LEU A CA 1
ATOM 1021 C C . LEU A 1 132 ? -17.101 -5.158 20.977 1.00 92.62 132 LEU A C 1
ATOM 1023 O O . LEU A 1 132 ? -16.396 -6.114 20.679 1.00 92.62 132 LEU A O 1
ATOM 1027 N N . ILE A 1 133 ? -16.654 -3.901 21.005 1.00 92.06 133 ILE A N 1
ATOM 1028 C CA . ILE A 1 133 ? -15.291 -3.509 20.630 1.00 92.06 133 ILE A CA 1
ATOM 1029 C C . ILE A 1 133 ? -14.298 -3.869 21.732 1.00 92.06 133 ILE A C 1
ATOM 1031 O O . ILE A 1 133 ? -13.265 -4.465 21.445 1.00 92.06 133 ILE A O 1
ATOM 1035 N N . GLU A 1 134 ? -14.636 -3.589 22.990 1.00 89.19 134 GLU A N 1
ATOM 1036 C CA . GLU A 1 134 ? -13.789 -3.928 24.143 1.00 89.19 134 GLU A CA 1
ATOM 1037 C C . GLU A 1 134 ? -13.644 -5.442 24.347 1.00 89.19 134 GLU A C 1
ATOM 1039 O O . GLU A 1 134 ? -12.654 -5.894 24.914 1.00 89.19 134 GLU A O 1
ATOM 1044 N N . SER A 1 135 ? -14.601 -6.236 23.855 1.00 89.56 135 SER A N 1
ATOM 1045 C CA . SER A 1 135 ? -14.538 -7.702 23.910 1.00 89.56 135 SER A CA 1
ATOM 1046 C C . SER A 1 135 ? -13.652 -8.346 22.833 1.00 89.56 135 SER A C 1
ATOM 1048 O O . SER A 1 135 ? -13.442 -9.560 22.863 1.00 89.56 135 SER A O 1
ATOM 1050 N N . ARG A 1 136 ? -13.146 -7.571 21.863 1.00 90.50 136 ARG A N 1
ATOM 1051 C CA . ARG A 1 136 ? -12.330 -8.102 20.758 1.00 90.50 136 ARG A CA 1
ATOM 1052 C C . ARG A 1 136 ? -10.907 -8.398 21.223 1.00 90.50 136 ARG A C 1
ATOM 1054 O O . ARG A 1 136 ? -10.360 -7.689 22.063 1.00 90.50 136 ARG A O 1
ATOM 1061 N N . SER A 1 137 ? -10.283 -9.421 20.637 1.00 86.00 137 SER A N 1
ATOM 1062 C CA . SER A 1 137 ? -8.867 -9.705 20.896 1.00 86.00 137 SER A CA 1
ATOM 1063 C C . SER A 1 137 ? -7.958 -8.719 20.153 1.00 86.00 137 SER A C 1
ATOM 1065 O O . SER A 1 137 ? -8.351 -8.123 19.144 1.00 86.00 137 SER A O 1
ATOM 1067 N N . ALA A 1 138 ? -6.724 -8.568 20.638 1.00 84.12 138 ALA A N 1
ATOM 1068 C CA . ALA A 1 138 ? -5.717 -7.702 20.025 1.00 84.12 138 ALA A CA 1
ATOM 1069 C C . ALA A 1 138 ? -5.344 -8.142 18.595 1.00 84.12 138 ALA A C 1
ATOM 1071 O O . ALA A 1 138 ? -4.939 -7.323 17.775 1.00 84.12 138 ALA A O 1
ATOM 1072 N N . GLU A 1 139 ? -5.523 -9.425 18.278 1.00 84.06 139 GLU A N 1
ATOM 1073 C CA . GLU A 1 139 ? -5.319 -10.023 16.957 1.00 84.06 139 GLU A CA 1
ATOM 1074 C C . GLU A 1 139 ? -6.510 -9.802 16.008 1.00 84.06 139 GLU A C 1
ATOM 1076 O O . GLU A 1 139 ? -6.395 -10.040 14.805 1.00 84.06 139 GLU A O 1
ATOM 1081 N N . ALA A 1 140 ? -7.650 -9.336 16.528 1.00 90.62 140 ALA A N 1
ATOM 1082 C CA . ALA A 1 140 ? -8.886 -9.125 15.784 1.00 90.62 140 ALA A CA 1
ATOM 1083 C C . ALA A 1 140 ? -9.465 -7.705 15.960 1.00 90.62 140 ALA A C 1
ATOM 1085 O O . ALA A 1 140 ? -10.660 -7.569 16.240 1.00 90.62 140 ALA A O 1
ATOM 1086 N N . PRO A 1 141 ? -8.680 -6.624 15.793 1.00 92.81 141 PRO A N 1
ATOM 1087 C CA . PRO A 1 141 ? -9.150 -5.270 16.063 1.00 92.81 141 PRO A CA 1
ATOM 1088 C C . PRO A 1 141 ? -10.272 -4.838 15.108 1.00 92.81 141 PRO A C 1
ATOM 1090 O O . PRO A 1 141 ? -10.329 -5.247 13.944 1.00 92.81 141 PRO A O 1
ATOM 1093 N N . LEU A 1 142 ? -11.147 -3.956 15.595 1.00 95.50 142 LEU A N 1
ATOM 1094 C CA . LEU A 1 142 ? -11.941 -3.102 14.714 1.00 95.50 142 LEU A CA 1
ATOM 1095 C C . LEU A 1 142 ? -11.020 -2.019 14.140 1.00 95.50 142 LEU A C 1
ATOM 1097 O O . LEU A 1 142 ? -10.336 -1.330 14.890 1.00 95.50 142 LEU A O 1
ATOM 1101 N N . ILE A 1 143 ? -11.051 -1.842 12.823 1.00 96.69 143 ILE A N 1
ATOM 1102 C CA . ILE A 1 143 ? -10.356 -0.768 12.114 1.00 96.69 143 ILE A CA 1
ATOM 1103 C C . ILE A 1 143 ? -11.418 0.212 11.601 1.00 96.69 143 ILE A C 1
ATOM 1105 O O . ILE A 1 143 ? -12.069 -0.029 10.579 1.00 96.69 143 ILE A O 1
ATOM 1109 N N . ILE A 1 144 ? -11.621 1.315 12.318 1.00 97.62 144 ILE A N 1
ATOM 1110 C CA . ILE A 1 144 ? -12.580 2.358 11.927 1.00 97.62 144 ILE A CA 1
ATOM 1111 C C . ILE A 1 144 ? -12.020 3.114 10.720 1.00 97.62 144 ILE A C 1
ATOM 1113 O O . ILE A 1 144 ? -10.900 3.618 10.765 1.00 97.62 144 ILE A O 1
ATOM 1117 N N . ARG A 1 145 ? -12.792 3.200 9.630 1.00 98.12 145 ARG A N 1
ATOM 1118 C CA . ARG A 1 145 ? -12.341 3.823 8.379 1.00 98.12 145 ARG A CA 1
ATOM 1119 C C . ARG A 1 145 ? -13.129 5.101 8.058 1.00 98.12 145 ARG A C 1
ATOM 1121 O O . ARG A 1 145 ? -14.252 4.995 7.562 1.00 98.12 145 ARG A O 1
ATOM 1128 N N . PRO A 1 146 ? -12.561 6.298 8.285 1.00 97.38 146 PRO A N 1
ATOM 1129 C CA . PRO A 1 146 ? -13.015 7.513 7.609 1.00 97.38 146 PRO A CA 1
ATOM 1130 C C . PRO A 1 146 ? -12.603 7.492 6.125 1.00 97.38 146 PRO A C 1
ATOM 1132 O O . PRO A 1 146 ? -11.517 7.006 5.808 1.00 97.38 146 PRO A O 1
ATOM 1135 N N . ASP A 1 147 ? -13.429 8.032 5.223 1.00 96.62 147 ASP A N 1
ATOM 1136 C CA . ASP A 1 147 ? -13.171 8.040 3.768 1.00 96.62 147 ASP A CA 1
ATOM 1137 C C . ASP A 1 147 ? -13.496 9.395 3.091 1.00 96.62 147 ASP A C 1
ATOM 1139 O O . ASP A 1 147 ? -13.499 9.521 1.867 1.00 96.62 147 ASP A O 1
ATOM 1143 N N . SER A 1 148 ? -13.734 10.449 3.880 1.00 95.25 148 SER A N 1
ATOM 1144 C CA . SER A 1 148 ? -14.104 11.781 3.391 1.00 95.25 148 SER A CA 1
ATOM 1145 C C . SER A 1 148 ? -13.593 12.916 4.296 1.00 95.25 148 SER A C 1
ATOM 1147 O O . SER A 1 148 ? -13.125 12.712 5.421 1.00 95.25 148 SER A O 1
ATOM 1149 N N . GLY A 1 149 ? -13.644 14.149 3.781 1.00 96.31 149 GLY A N 1
ATOM 1150 C CA . GLY A 1 149 ? -13.141 15.346 4.465 1.00 96.31 149 GLY A CA 1
ATOM 1151 C C . GLY A 1 149 ? -11.641 15.598 4.271 1.00 96.31 149 GLY A C 1
ATOM 1152 O O . GLY A 1 149 ? -11.000 15.029 3.385 1.00 96.31 149 GLY A O 1
ATOM 1153 N N . ASN A 1 150 ? -11.073 16.503 5.077 1.00 96.94 150 ASN A N 1
ATOM 1154 C CA . ASN A 1 150 ? -9.630 16.748 5.079 1.00 96.94 150 ASN A CA 1
ATOM 1155 C C . ASN A 1 150 ? -8.924 15.570 5.773 1.00 96.94 150 ASN A C 1
ATOM 1157 O O . ASN A 1 150 ? -9.173 15.355 6.957 1.00 96.94 150 ASN A O 1
ATOM 1161 N N . PRO A 1 151 ? -8.009 14.842 5.104 1.00 92.06 151 PRO A N 1
ATOM 1162 C CA . PRO A 1 151 ? -7.434 13.628 5.677 1.00 92.06 151 PRO A CA 1
ATOM 1163 C C . PRO A 1 151 ? -6.736 13.835 7.025 1.00 92.06 151 PRO A C 1
ATOM 1165 O O . PRO A 1 151 ? -6.840 12.982 7.897 1.00 92.06 151 PRO A O 1
ATOM 1168 N N . LEU A 1 152 ? -6.030 14.955 7.215 1.00 89.06 152 LEU A N 1
ATOM 1169 C CA . LEU A 1 152 ? -5.324 15.218 8.467 1.00 89.06 152 LEU A CA 1
ATOM 1170 C C . LEU A 1 152 ? -6.304 15.577 9.585 1.00 89.06 152 LEU A C 1
ATOM 1172 O O . LEU A 1 152 ? -6.218 15.010 10.672 1.00 89.06 152 LEU A O 1
ATOM 1176 N N . ASP A 1 153 ? -7.225 16.500 9.318 1.00 93.50 153 ASP A N 1
ATOM 1177 C CA . ASP A 1 153 ? -8.144 17.004 10.340 1.00 93.50 153 ASP A CA 1
ATOM 1178 C C . ASP A 1 153 ? -9.149 15.925 10.760 1.00 93.50 153 ASP A C 1
ATOM 1180 O O . ASP A 1 153 ? -9.364 15.726 11.956 1.00 93.50 153 ASP A O 1
ATOM 1184 N N . THR A 1 154 ? -9.698 15.178 9.792 1.00 95.44 154 THR A N 1
ATOM 1185 C CA . THR A 1 154 ? -10.616 14.059 10.049 1.00 95.44 154 THR A CA 1
ATOM 1186 C C . THR A 1 154 ? -9.940 13.012 10.926 1.00 95.44 154 THR A C 1
ATOM 1188 O O . THR A 1 154 ? -10.504 12.622 11.947 1.00 95.44 154 THR A O 1
ATOM 1191 N N . VAL A 1 155 ? -8.715 12.597 10.574 1.00 92.50 155 VAL A N 1
ATOM 1192 C CA . VAL A 1 155 ? -7.940 11.641 11.375 1.00 92.50 155 VAL A CA 1
ATOM 1193 C C . VAL A 1 155 ? -7.753 12.193 12.785 1.00 92.50 155 VAL A C 1
ATOM 1195 O O . VAL A 1 155 ? -8.214 11.574 13.732 1.00 92.50 155 VAL A O 1
ATOM 1198 N N . LEU A 1 156 ? -7.191 13.392 12.960 1.00 90.44 156 LEU A N 1
ATOM 1199 C CA . LEU A 1 156 ? -6.973 13.956 14.300 1.00 90.44 156 LEU A CA 1
ATOM 1200 C C . LEU A 1 156 ? -8.258 14.045 15.138 1.00 90.44 156 LEU A C 1
ATOM 1202 O O . LEU A 1 156 ? -8.213 13.806 16.345 1.00 90.44 156 LEU A O 1
ATOM 1206 N N . LYS A 1 157 ? -9.398 14.365 14.517 1.00 94.62 157 LYS A N 1
ATOM 1207 C CA . LYS A 1 157 ? -10.671 14.497 15.225 1.00 94.62 157 LYS A CA 1
ATOM 1208 C C . LYS A 1 157 ? -11.273 13.153 15.626 1.00 94.62 157 LYS A C 1
ATOM 1210 O O . LYS A 1 157 ? -11.729 13.026 16.761 1.00 94.62 157 LYS A O 1
ATOM 1215 N N . VAL A 1 158 ? -11.234 12.150 14.745 1.00 94.94 158 VAL A N 1
ATOM 1216 C CA . VAL A 1 158 ? -11.651 10.772 15.068 1.00 94.94 158 VAL A CA 1
ATOM 1217 C C . VAL A 1 158 ? -10.888 10.266 16.286 1.00 94.94 158 VAL A C 1
ATOM 1219 O O . VAL A 1 158 ? -11.466 9.698 17.203 1.00 94.94 158 VAL A O 1
ATOM 1222 N N . LEU A 1 159 ? -9.600 10.557 16.344 1.00 90.38 159 LEU A N 1
ATOM 1223 C CA . LEU A 1 159 ? -8.713 10.108 17.406 1.00 90.38 159 LEU A CA 1
ATOM 1224 C C . LEU A 1 159 ? -8.923 10.813 18.727 1.00 90.38 159 LEU A C 1
ATOM 1226 O O . LEU A 1 159 ? -8.920 10.185 19.782 1.00 90.38 159 LEU A O 1
ATOM 1230 N N . GLU A 1 160 ? -9.182 12.115 18.670 1.00 91.88 160 GLU A N 1
ATOM 1231 C CA . GLU A 1 160 ? -9.626 12.859 19.837 1.00 91.88 160 GLU A CA 1
ATOM 1232 C C . GLU A 1 160 ? -10.919 12.265 20.419 1.00 91.88 160 GLU A C 1
ATOM 1234 O O . GLU A 1 160 ? -11.034 12.132 21.636 1.00 91.88 160 GLU A O 1
ATOM 1239 N N . ILE A 1 161 ? -11.880 11.899 19.562 1.00 95.25 161 ILE A N 1
ATOM 1240 C CA . ILE A 1 161 ? -13.145 11.278 19.973 1.00 95.25 161 ILE A CA 1
ATOM 1241 C C . ILE A 1 161 ? -12.878 9.905 20.588 1.00 95.25 161 ILE A C 1
ATOM 1243 O O . ILE A 1 161 ? -13.229 9.682 21.743 1.00 95.25 161 ILE A O 1
ATOM 1247 N N . LEU A 1 162 ? -12.209 9.003 19.868 1.00 92.25 162 LEU A N 1
ATOM 1248 C CA . LEU A 1 162 ? -11.942 7.646 20.349 1.00 92.25 162 LEU A CA 1
ATOM 1249 C C . LEU A 1 162 ? -11.126 7.658 21.644 1.00 92.25 162 LEU A C 1
ATOM 1251 O O . LEU A 1 162 ? -11.449 6.921 22.568 1.00 92.25 162 LEU A O 1
ATOM 1255 N N . GLY A 1 163 ? -10.156 8.563 21.773 1.00 89.50 163 GLY A N 1
ATOM 1256 C CA . GLY A 1 163 ? -9.397 8.760 23.004 1.00 89.50 163 GLY A CA 1
ATOM 1257 C C . GLY A 1 163 ? -10.229 9.207 24.213 1.00 89.50 163 GLY A C 1
ATOM 1258 O O . GLY A 1 163 ? -9.835 8.976 25.352 1.00 89.50 163 GLY A O 1
ATOM 1259 N N . LYS A 1 164 ? -11.387 9.843 24.002 1.00 92.88 164 LYS A N 1
ATOM 1260 C CA . LYS A 1 164 ? -12.328 10.171 25.087 1.00 92.88 164 LYS A CA 1
ATOM 1261 C C . LYS A 1 164 ? -13.254 9.004 25.434 1.00 92.88 164 LYS A C 1
ATOM 1263 O O . LYS A 1 164 ? -13.772 8.969 26.547 1.00 92.88 164 LYS A O 1
ATOM 1268 N N . LYS A 1 165 ? -13.498 8.084 24.494 1.00 91.88 165 LYS A N 1
ATOM 1269 C CA . LYS A 1 165 ? -14.468 6.983 24.645 1.00 91.88 165 LYS A CA 1
ATOM 1270 C C . LYS A 1 165 ? -13.826 5.656 25.046 1.00 91.88 165 LYS A C 1
ATOM 1272 O O . LYS A 1 165 ? -14.473 4.867 25.728 1.00 91.88 165 LYS A O 1
ATOM 1277 N N . PHE A 1 166 ? -12.568 5.439 24.676 1.00 87.56 166 PHE A N 1
ATOM 1278 C CA . PHE A 1 166 ? -11.806 4.226 24.955 1.00 87.56 166 PHE A CA 1
ATOM 1279 C C . PHE A 1 166 ? -10.587 4.518 25.844 1.00 87.56 166 PHE A C 1
ATOM 1281 O O . PHE A 1 166 ? -10.048 5.627 25.801 1.00 87.56 166 PHE A O 1
ATOM 1288 N N . PRO A 1 167 ? -10.125 3.544 26.651 1.00 82.50 167 PRO A N 1
ATOM 1289 C CA . PRO A 1 167 ? -8.923 3.705 27.462 1.00 82.50 167 PRO A CA 1
ATOM 1290 C C . PRO A 1 167 ? -7.690 4.010 26.604 1.00 82.50 167 PRO A C 1
ATOM 1292 O O . PRO A 1 167 ? -7.424 3.320 25.624 1.00 82.50 167 PRO A O 1
ATOM 1295 N N . ILE A 1 168 ? -6.910 5.010 27.016 1.00 85.06 168 ILE A N 1
ATOM 1296 C CA . ILE A 1 168 ? -5.632 5.365 26.391 1.00 85.06 168 ILE A CA 1
ATOM 1297 C C . ILE A 1 168 ? -4.487 4.878 27.271 1.00 85.06 168 ILE A C 1
ATOM 1299 O O . ILE A 1 168 ? -4.503 5.086 28.484 1.00 85.06 168 ILE A O 1
ATOM 1303 N N . THR A 1 169 ? -3.449 4.323 26.651 1.00 82.69 169 THR A N 1
ATOM 1304 C CA . THR A 1 169 ? -2.144 4.118 27.293 1.00 82.69 169 THR A CA 1
ATOM 1305 C C . THR A 1 169 ? -1.088 5.027 26.673 1.00 82.69 169 THR A C 1
ATOM 1307 O O . THR A 1 169 ? -1.235 5.496 25.545 1.00 82.69 169 THR A O 1
ATOM 1310 N N . GLU A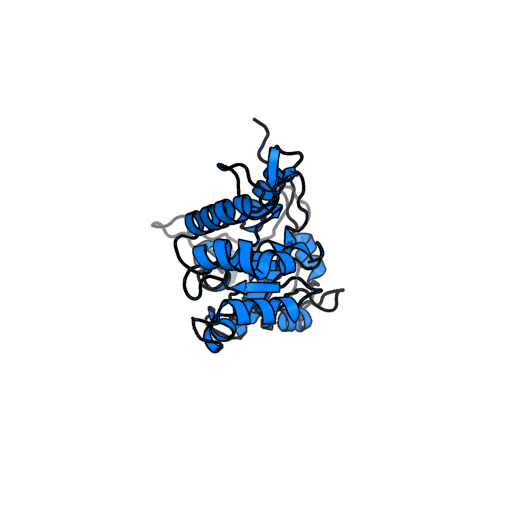 1 170 ? -0.021 5.314 27.414 1.00 85.31 170 GLU A N 1
ATOM 1311 C CA . GLU A 1 170 ? 1.164 6.000 26.895 1.00 85.31 170 GLU A CA 1
ATOM 1312 C C . GLU A 1 170 ? 2.286 4.972 26.727 1.00 85.31 170 GLU A C 1
ATOM 1314 O O . GLU A 1 170 ? 2.575 4.206 27.647 1.00 85.31 170 GLU A O 1
ATOM 1319 N N . ASN A 1 171 ? 2.888 4.912 25.540 1.00 84.00 171 ASN A N 1
ATOM 1320 C CA . ASN A 1 171 ? 3.972 3.977 25.264 1.00 84.00 171 ASN A CA 1
ATOM 1321 C C . ASN A 1 171 ? 5.319 4.484 25.815 1.00 84.00 171 ASN A C 1
ATOM 1323 O O . ASN A 1 171 ? 5.451 5.610 26.295 1.00 84.00 171 ASN A O 1
ATOM 1327 N N . SER A 1 172 ? 6.368 3.668 25.687 1.00 85.81 172 SER A N 1
ATOM 1328 C CA . SER A 1 172 ? 7.717 3.984 26.189 1.00 85.81 172 SER A CA 1
ATOM 1329 C C . SER A 1 172 ? 8.377 5.217 25.547 1.00 85.81 172 SER A C 1
ATOM 1331 O O . SER A 1 172 ? 9.426 5.665 26.012 1.00 85.81 172 SER A O 1
ATOM 1333 N N . LYS A 1 173 ? 7.790 5.775 24.480 1.00 82.94 173 LYS A N 1
ATOM 1334 C CA . LYS A 1 173 ? 8.242 7.001 23.808 1.00 82.94 173 LYS A CA 1
ATOM 1335 C C . LYS A 1 173 ? 7.453 8.243 24.221 1.00 82.94 173 LYS A C 1
ATOM 1337 O O . LYS A 1 173 ? 7.723 9.321 23.694 1.00 82.94 173 LYS A O 1
ATOM 1342 N N . GLY A 1 174 ? 6.507 8.112 25.148 1.00 78.44 174 GLY A N 1
ATOM 1343 C CA . GLY A 1 174 ? 5.672 9.217 25.606 1.00 78.44 174 GLY A CA 1
ATOM 1344 C C . GLY A 1 174 ? 4.548 9.585 24.632 1.00 78.44 174 GLY A C 1
ATOM 1345 O O . GLY A 1 174 ? 4.072 10.724 24.633 1.00 78.44 174 GLY A O 1
ATOM 1346 N N . TYR A 1 175 ? 4.166 8.653 23.749 1.00 78.00 175 TYR A N 1
ATOM 1347 C CA . TYR A 1 175 ? 3.066 8.825 22.805 1.00 78.00 175 TYR A CA 1
ATOM 1348 C C . TYR A 1 175 ? 1.871 7.982 23.228 1.00 78.00 175 TYR A C 1
AT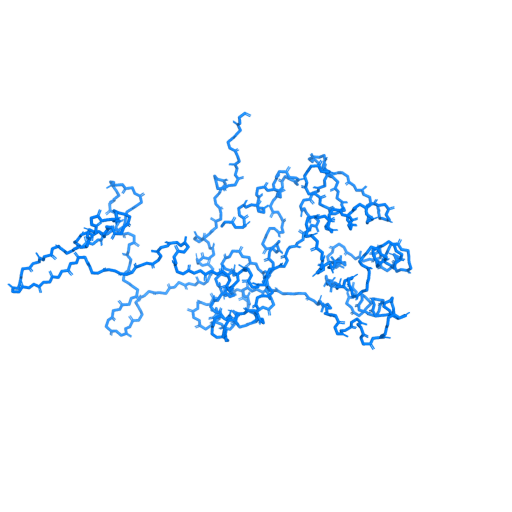OM 1350 O O . TYR A 1 175 ? 1.994 6.812 23.585 1.00 78.00 175 TYR A O 1
ATOM 1358 N N . LYS A 1 176 ? 0.693 8.583 23.137 1.00 73.00 176 LYS A N 1
ATOM 1359 C CA . LYS A 1 176 ? -0.581 7.936 23.394 1.00 73.00 176 LYS A CA 1
ATOM 1360 C C . LYS A 1 176 ? -0.884 6.854 22.343 1.00 73.00 176 LYS A C 1
ATOM 1362 O O . LYS A 1 176 ? -0.625 7.031 21.146 1.00 73.00 176 LYS A O 1
ATOM 1367 N N . ILE A 1 177 ? -1.479 5.753 22.781 1.00 67.50 177 ILE A N 1
ATOM 1368 C CA . ILE A 1 177 ? -1.966 4.630 21.972 1.00 67.50 177 ILE A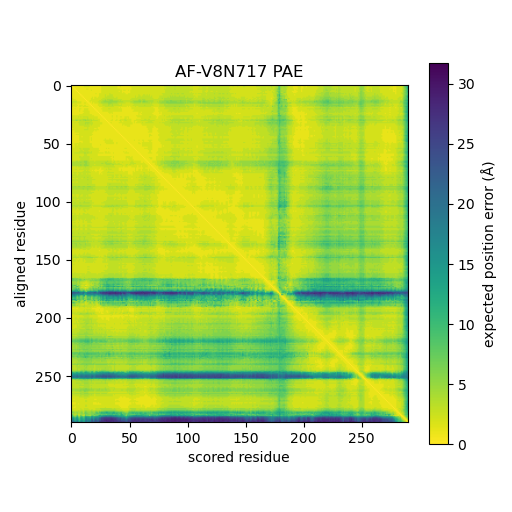 CA 1
ATOM 1369 C C . ILE A 1 177 ? -3.497 4.628 22.046 1.00 67.50 177 ILE A C 1
ATOM 1371 O O . ILE A 1 177 ? -4.032 4.131 23.027 1.00 67.50 177 ILE A O 1
ATOM 1375 N N . VAL A 1 178 ? -4.123 5.300 21.063 1.00 61.97 178 VAL A N 1
ATOM 1376 C CA . VAL A 1 178 ? -5.503 5.263 20.495 1.00 61.97 178 VAL A CA 1
ATOM 1377 C C . VAL A 1 178 ? -5.490 6.293 19.334 1.00 61.97 178 VAL A C 1
ATOM 1379 O O . VAL A 1 178 ? -5.802 7.455 19.508 1.00 61.97 178 VAL A O 1
ATOM 1382 N N . GLU A 1 179 ? -4.971 5.873 18.184 1.00 50.16 179 GLU A N 1
ATOM 1383 C CA . GLU A 1 179 ? -4.482 6.603 16.982 1.00 50.16 179 GLU A CA 1
ATOM 1384 C C . GLU A 1 179 ? -4.047 8.103 16.978 1.00 50.16 179 GLU A C 1
ATOM 1386 O O . GLU A 1 179 ? -4.712 8.978 17.465 1.00 50.16 179 GLU A O 1
ATOM 1391 N N . GLY A 1 180 ? -2.853 8.408 16.426 1.00 47.16 180 GLY A N 1
ATOM 1392 C CA . GLY A 1 180 ? -2.442 9.574 15.599 1.00 47.16 180 GLY A CA 1
ATOM 1393 C C . GLY A 1 180 ? -1.989 10.974 16.114 1.00 47.16 180 GLY A C 1
ATOM 1394 O O . GLY A 1 180 ? -2.670 11.671 16.845 1.00 47.16 180 GLY A O 1
ATOM 1395 N N . MET A 1 181 ? -0.814 11.531 15.771 1.00 58.19 181 MET A N 1
ATOM 1396 C CA . MET A 1 181 ? 0.366 10.964 15.084 1.00 58.19 181 MET A CA 1
ATOM 1397 C C . MET A 1 181 ? 1.729 11.607 15.466 1.00 58.19 181 MET A C 1
ATOM 1399 O O . MET A 1 181 ? 2.736 10.923 15.371 1.00 58.19 181 MET A O 1
ATOM 1403 N N . LYS A 1 182 ? 1.855 12.889 15.865 1.00 57.44 182 LYS A N 1
ATOM 1404 C CA . LYS A 1 182 ? 3.135 13.399 16.442 1.00 57.44 182 LYS A CA 1
ATOM 1405 C C . LYS A 1 182 ? 2.996 14.690 17.246 1.00 57.44 182 LYS A C 1
ATOM 1407 O O . LYS A 1 182 ? 3.294 14.712 18.432 1.00 57.44 182 LYS A O 1
ATOM 1412 N N . LYS A 1 183 ? 2.497 15.766 16.618 1.00 58.19 183 LYS A N 1
ATOM 1413 C CA . LYS A 1 183 ? 2.293 17.073 17.286 1.00 58.19 183 LYS A CA 1
ATOM 1414 C C . LYS A 1 183 ? 1.311 16.983 18.460 1.00 58.19 183 LYS A C 1
ATOM 1416 O O . LYS A 1 183 ? 1.484 17.675 19.450 1.00 58.19 183 LYS A O 1
ATOM 1421 N N . GLN A 1 184 ? 0.327 16.092 18.342 1.00 59.72 184 GLN A N 1
ATOM 1422 C CA . GLN A 1 184 ? -0.693 15.827 19.360 1.00 59.72 184 GLN A CA 1
ATOM 1423 C C . GLN A 1 184 ? -0.331 14.657 20.300 1.00 59.72 184 GLN A C 1
ATOM 1425 O O . GLN A 1 184 ? -1.177 14.209 21.065 1.00 59.72 184 GLN A O 1
ATOM 1430 N N . LYS A 1 185 ? 0.920 14.165 20.249 1.00 61.62 185 LYS A N 1
ATOM 1431 C CA . LYS A 1 185 ? 1.443 13.051 21.061 1.00 61.62 185 LYS A CA 1
ATOM 1432 C C . LYS A 1 185 ? 0.656 11.733 20.973 1.00 61.62 185 LYS A C 1
ATOM 1434 O O . LYS A 1 185 ? 0.428 11.106 21.999 1.00 61.62 185 LYS A O 1
ATOM 1439 N N . TRP A 1 186 ? 0.308 11.253 19.783 1.00 61.91 186 TRP A N 1
ATOM 1440 C CA . TRP A 1 186 ? -0.128 9.856 19.624 1.00 61.91 186 TRP A CA 1
ATOM 1441 C C . TRP A 1 186 ? 0.741 9.092 18.627 1.00 61.91 186 TRP A C 1
ATOM 1443 O O . TRP A 1 186 ? 1.347 9.703 17.748 1.00 61.91 186 TRP A O 1
ATOM 1453 N N . SER A 1 187 ? 0.788 7.767 18.752 1.00 67.44 187 SER A N 1
ATOM 1454 C CA . SER A 1 187 ? 1.676 6.901 17.968 1.00 67.44 187 SER A CA 1
ATOM 1455 C C . SER A 1 187 ? 1.114 6.511 16.593 1.00 67.44 187 SER A C 1
ATOM 1457 O O . SER A 1 187 ? -0.102 6.403 16.405 1.00 67.44 187 SER A O 1
ATOM 1459 N N . ILE A 1 188 ? 2.009 6.236 15.633 1.00 73.56 188 ILE A N 1
ATOM 1460 C CA . ILE A 1 188 ? 1.681 5.641 14.323 1.00 73.56 188 ILE A CA 1
ATOM 1461 C C . ILE A 1 188 ? 1.248 4.177 14.441 1.00 73.56 188 ILE A C 1
ATOM 1463 O O . ILE A 1 188 ? 0.590 3.668 13.537 1.00 73.56 188 ILE A O 1
ATOM 1467 N N . GLU A 1 189 ? 1.569 3.500 15.548 1.00 77.81 189 GLU A N 1
ATOM 1468 C CA . GLU A 1 189 ? 1.157 2.109 15.830 1.00 77.81 189 GLU A CA 1
ATOM 1469 C C . GLU A 1 189 ? -0.324 1.876 15.590 1.00 77.81 189 GLU A C 1
ATOM 1471 O O . GLU A 1 189 ? -0.735 0.839 15.085 1.00 77.81 189 GLU A O 1
ATOM 1476 N N . ASN A 1 190 ? -1.095 2.908 15.847 1.00 79.56 190 ASN A N 1
ATOM 1477 C CA . ASN A 1 190 ? -2.519 2.850 15.800 1.00 79.56 190 ASN A CA 1
ATOM 1478 C C . ASN A 1 190 ? -3.113 2.946 14.375 1.00 79.56 190 ASN A C 1
ATOM 1480 O O . ASN A 1 190 ? -4.063 2.251 14.087 1.00 79.56 190 ASN A O 1
ATOM 1484 N N . ILE A 1 191 ? -2.539 3.733 13.453 1.00 86.56 191 ILE A N 1
ATOM 1485 C CA . ILE A 1 191 ? -3.162 4.001 12.138 1.00 86.56 191 ILE A CA 1
ATOM 1486 C C . ILE A 1 191 ? -2.561 3.146 11.018 1.00 86.56 191 ILE A C 1
ATOM 1488 O O . ILE A 1 191 ? -1.346 2.937 10.976 1.00 86.56 191 ILE A O 1
ATOM 1492 N N . ALA A 1 192 ? -3.377 2.699 10.066 1.00 92.31 192 ALA A N 1
ATOM 1493 C CA . ALA A 1 192 ? -2.931 2.196 8.764 1.00 92.31 192 ALA A CA 1
ATOM 1494 C C . ALA A 1 192 ? -3.551 3.036 7.637 1.00 92.31 192 ALA A C 1
ATOM 1496 O O . ALA A 1 192 ? -4.630 3.600 7.795 1.00 92.31 192 ALA A O 1
ATOM 1497 N N . PHE A 1 193 ? -2.869 3.137 6.496 1.00 95.81 193 PHE A N 1
ATOM 1498 C CA . PHE A 1 193 ? -3.306 3.970 5.374 1.00 95.81 193 PHE A CA 1
ATOM 1499 C C . PHE A 1 193 ? -3.736 3.113 4.191 1.00 95.81 193 PHE A C 1
ATOM 1501 O O . PHE A 1 193 ? -2.985 2.243 3.764 1.00 95.81 193 PHE A O 1
ATOM 1508 N N . GLY A 1 194 ? -4.896 3.406 3.609 1.00 95.94 194 GLY A N 1
ATOM 1509 C CA . GLY A 1 194 ? -5.280 2.919 2.285 1.00 95.94 194 GLY A CA 1
ATOM 1510 C C . GLY A 1 194 ? -4.973 3.965 1.216 1.00 95.94 194 GLY A C 1
ATOM 1511 O O . GLY A 1 194 ? -5.227 5.150 1.424 1.00 95.94 194 GLY A O 1
ATOM 1512 N N . SER A 1 195 ? -4.424 3.563 0.068 1.00 97.31 195 SER A N 1
ATOM 1513 C CA . SER A 1 195 ? -4.205 4.481 -1.057 1.00 97.31 195 SER A CA 1
ATOM 1514 C C . SER A 1 195 ? -4.571 3.836 -2.387 1.00 97.31 195 SER A C 1
ATOM 1516 O O . SER A 1 195 ? -4.141 2.726 -2.696 1.00 97.31 195 SER A O 1
ATOM 1518 N N . GLY A 1 196 ? -5.394 4.543 -3.167 1.00 96.50 196 GLY A N 1
ATOM 1519 C CA . GLY A 1 196 ? -5.913 4.080 -4.451 1.00 96.50 196 GLY A CA 1
ATOM 1520 C C . GLY A 1 196 ? -5.218 4.729 -5.648 1.00 96.50 196 GLY A C 1
ATOM 1521 O O . GLY A 1 196 ? -4.062 4.444 -5.960 1.00 96.50 196 GLY A O 1
ATOM 1522 N N . GLY A 1 197 ? -5.917 5.642 -6.330 1.00 93.12 197 GLY A N 1
ATOM 1523 C CA . GLY A 1 197 ? -5.417 6.289 -7.550 1.00 93.12 197 GLY A CA 1
ATOM 1524 C C . GLY A 1 197 ? -4.083 7.025 -7.372 1.00 93.12 197 GLY A C 1
ATOM 1525 O O . GLY A 1 197 ? -3.256 7.020 -8.279 1.00 93.12 197 GLY A O 1
ATOM 1526 N N . ALA A 1 198 ? -3.812 7.607 -6.201 1.00 94.31 198 ALA A N 1
ATOM 1527 C CA . ALA A 1 198 ? -2.519 8.240 -5.927 1.00 94.31 198 ALA A CA 1
ATOM 1528 C C . ALA A 1 198 ? -1.353 7.235 -5.886 1.00 94.31 198 ALA A C 1
ATOM 1530 O O . ALA A 1 198 ? -0.237 7.588 -6.260 1.00 94.31 198 ALA A O 1
ATOM 1531 N N . LEU A 1 199 ? -1.615 5.996 -5.454 1.00 97.50 199 LEU A N 1
ATOM 1532 C CA . LEU A 1 199 ? -0.616 4.935 -5.370 1.00 97.50 199 LEU A CA 1
ATOM 1533 C C . LEU A 1 199 ? -0.309 4.335 -6.743 1.00 97.50 199 LEU A C 1
ATOM 1535 O O . LEU A 1 199 ? 0.862 4.154 -7.068 1.00 97.50 199 LEU A O 1
ATOM 1539 N N . LEU A 1 200 ? -1.344 4.029 -7.534 1.00 97.69 200 LEU A N 1
ATOM 1540 C CA . LEU A 1 200 ? -1.188 3.230 -8.756 1.00 97.69 200 LEU A CA 1
ATOM 1541 C C . LEU A 1 200 ? -1.401 3.988 -10.075 1.00 97.69 200 LEU A C 1
ATOM 1543 O O . LEU A 1 200 ? -0.928 3.519 -11.106 1.00 97.69 200 LEU A O 1
ATOM 1547 N N . GLN A 1 201 ? -2.082 5.139 -10.075 1.00 97.06 201 GLN A N 1
ATOM 1548 C CA . GLN A 1 201 ? -2.493 5.831 -11.309 1.00 97.06 201 GLN A CA 1
ATOM 1549 C C . GLN A 1 201 ? -1.862 7.219 -11.482 1.00 97.06 201 GLN A C 1
ATOM 1551 O O . GLN A 1 201 ? -1.525 7.606 -12.599 1.00 97.06 201 GLN A O 1
ATOM 1556 N N . LYS A 1 202 ? -1.681 7.991 -10.403 1.00 96.69 202 LYS A N 1
ATOM 1557 C CA . LYS A 1 202 ? -1.163 9.372 -10.443 1.00 96.69 202 LYS A CA 1
ATOM 1558 C C . LYS A 1 202 ? 0.366 9.410 -10.558 1.00 96.69 202 LYS A C 1
ATOM 1560 O O . LYS A 1 202 ? 1.055 10.087 -9.798 1.00 96.69 202 LYS A O 1
ATOM 1565 N N . LEU A 1 203 ? 0.895 8.661 -11.517 1.00 96.56 203 LEU A N 1
ATOM 1566 C CA . LEU A 1 203 ? 2.314 8.528 -11.810 1.00 96.56 203 LEU A CA 1
ATOM 1567 C C . LEU A 1 203 ? 2.518 8.719 -13.311 1.00 96.56 203 LEU A C 1
ATOM 1569 O O . LEU A 1 203 ? 1.739 8.235 -14.127 1.00 96.56 203 LEU A O 1
ATOM 1573 N N . THR A 1 204 ? 3.590 9.408 -13.684 1.00 97.88 204 THR A N 1
ATOM 1574 C CA . THR A 1 204 ? 3.993 9.545 -15.085 1.00 97.88 204 THR A CA 1
ATOM 1575 C C . THR A 1 204 ? 5.438 9.110 -15.246 1.00 97.88 204 THR A C 1
ATOM 1577 O O . THR A 1 204 ? 6.233 9.143 -14.306 1.00 97.88 204 THR A O 1
ATOM 1580 N N . ARG A 1 205 ? 5.802 8.727 -16.472 1.00 97.75 205 ARG A N 1
ATOM 1581 C CA . ARG A 1 205 ? 7.178 8.359 -16.832 1.00 97.75 205 ARG A CA 1
ATOM 1582 C C . ARG A 1 205 ? 8.194 9.448 -16.451 1.00 97.75 205 ARG A C 1
ATOM 1584 O O . ARG A 1 205 ? 9.333 9.141 -16.102 1.00 97.75 205 ARG A O 1
ATOM 1591 N N . ASP A 1 206 ? 7.786 10.711 -16.535 1.00 96.31 206 ASP A N 1
ATOM 1592 C CA . ASP A 1 206 ? 8.641 11.868 -16.282 1.00 96.31 206 ASP A CA 1
ATOM 1593 C C . ASP A 1 206 ? 8.950 12.103 -14.804 1.00 96.31 206 ASP A C 1
ATOM 1595 O O . ASP A 1 206 ? 9.971 12.721 -14.523 1.00 96.31 206 ASP A O 1
ATOM 1599 N N . LEU A 1 207 ? 8.172 11.532 -13.874 1.00 95.62 207 LEU A N 1
ATOM 1600 C CA . LEU A 1 207 ? 8.425 11.642 -12.431 1.00 95.62 207 LEU A CA 1
ATOM 1601 C C . LEU A 1 207 ? 9.848 11.205 -12.042 1.00 95.62 207 LEU A C 1
ATOM 1603 O O . LEU A 1 207 ? 10.450 11.795 -11.152 1.00 95.62 207 LEU A O 1
ATOM 1607 N N . LEU A 1 208 ? 10.378 10.180 -12.716 1.00 96.12 208 LEU A N 1
ATOM 1608 C CA . LEU A 1 208 ? 11.742 9.666 -12.526 1.00 96.12 208 LEU A CA 1
ATOM 1609 C C . LEU A 1 208 ? 12.590 9.775 -13.802 1.00 96.12 208 LEU A C 1
ATOM 1611 O O . LEU A 1 208 ? 13.655 9.169 -13.902 1.00 96.12 208 LEU A O 1
ATOM 1615 N N . ASN A 1 209 ? 12.086 10.486 -14.814 1.00 96.44 209 ASN A N 1
ATOM 1616 C CA . ASN A 1 209 ? 12.710 10.617 -16.130 1.00 96.44 209 ASN A CA 1
ATOM 1617 C C . ASN A 1 209 ? 13.102 9.269 -16.778 1.00 96.44 209 ASN A C 1
ATOM 1619 O O . ASN A 1 209 ? 14.098 9.193 -17.504 1.00 96.44 209 ASN A O 1
ATOM 1623 N N . CYS A 1 210 ? 12.308 8.208 -16.574 1.00 97.44 210 CYS A N 1
ATOM 1624 C CA . CYS A 1 210 ? 12.563 6.881 -17.146 1.00 97.44 210 CYS A CA 1
ATOM 1625 C C . CYS A 1 210 ? 12.678 6.979 -18.675 1.00 97.44 210 CYS A C 1
ATOM 1627 O O . CYS A 1 210 ? 11.735 7.398 -19.347 1.00 97.44 210 CYS A O 1
ATOM 1629 N N . SER A 1 211 ? 13.836 6.643 -19.244 1.00 96.69 211 SER A N 1
ATOM 1630 C CA . SER A 1 211 ? 14.159 6.967 -20.636 1.00 96.69 211 SER A CA 1
ATOM 1631 C C . SER A 1 211 ? 15.055 5.909 -21.274 1.00 96.69 211 SER A C 1
ATOM 1633 O O . SER A 1 211 ? 15.997 5.427 -20.655 1.00 96.69 211 SER A O 1
ATOM 1635 N N . PHE A 1 212 ? 14.800 5.620 -22.552 1.00 97.69 212 PHE A N 1
ATOM 1636 C CA . PHE A 1 212 ? 15.636 4.765 -23.394 1.00 97.69 212 PHE A CA 1
ATOM 1637 C C . PHE A 1 212 ? 16.326 5.592 -24.487 1.00 97.69 212 PHE A C 1
ATOM 1639 O O . PHE A 1 212 ? 15.690 6.459 -25.100 1.00 97.69 212 PHE A O 1
ATOM 1646 N N . LYS A 1 213 ? 17.627 5.368 -24.711 1.00 97.25 213 LYS A N 1
ATOM 1647 C CA . LYS A 1 213 ? 18.451 6.075 -25.709 1.00 97.25 213 LYS A CA 1
ATOM 1648 C C . LYS A 1 213 ? 19.527 5.140 -26.265 1.00 97.25 213 LYS A C 1
ATOM 1650 O O . LYS A 1 213 ? 20.125 4.385 -25.506 1.00 97.25 213 LYS A O 1
ATOM 1655 N N . CYS A 1 214 ? 19.797 5.232 -27.566 1.00 98.25 214 CYS A N 1
ATOM 1656 C CA . CYS A 1 214 ? 20.973 4.607 -28.169 1.00 98.25 214 CYS A CA 1
ATOM 1657 C C . CYS A 1 214 ? 22.238 5.345 -27.704 1.00 98.25 214 CYS A C 1
ATOM 1659 O O . CYS A 1 214 ? 22.255 6.577 -27.700 1.00 98.25 214 CYS A O 1
ATOM 1661 N N . SER A 1 215 ? 23.272 4.599 -27.312 1.00 98.50 215 SER A N 1
ATOM 1662 C CA . SER A 1 215 ? 24.565 5.153 -26.888 1.00 98.50 215 SER A CA 1
ATOM 1663 C C . SER A 1 215 ? 25.751 4.658 -27.724 1.00 98.50 215 SER A C 1
ATOM 1665 O O . SER A 1 215 ? 26.825 5.257 -27.682 1.00 98.50 215 SER A O 1
ATOM 1667 N N . TYR A 1 216 ? 25.582 3.590 -28.507 1.00 98.56 216 TYR A N 1
ATOM 1668 C CA . TYR A 1 216 ? 26.643 2.983 -29.309 1.00 98.56 216 TYR A CA 1
ATOM 1669 C C . TYR A 1 216 ? 26.076 2.305 -30.559 1.00 98.56 216 TYR A C 1
ATOM 1671 O O . TYR A 1 216 ? 25.052 1.626 -30.474 1.00 98.56 216 TYR A O 1
ATOM 1679 N N . VAL A 1 217 ? 26.759 2.460 -31.693 1.00 98.38 217 VAL A N 1
ATOM 1680 C CA . VAL A 1 217 ? 26.458 1.774 -32.961 1.00 98.38 217 VAL A CA 1
ATOM 1681 C C . VAL A 1 217 ? 27.744 1.259 -33.601 1.00 98.38 217 VAL A C 1
ATOM 1683 O O . VAL A 1 217 ? 28.832 1.727 -33.269 1.00 98.38 217 VAL A O 1
ATOM 1686 N N . VAL A 1 218 ? 27.625 0.308 -34.527 1.00 98.19 218 VAL A N 1
ATOM 1687 C CA . VAL A 1 218 ? 28.733 -0.130 -35.383 1.00 98.19 218 VAL A CA 1
ATOM 1688 C C . VAL A 1 218 ? 28.374 0.204 -36.825 1.00 98.19 218 VAL A C 1
ATOM 1690 O O . VAL A 1 218 ? 27.379 -0.300 -37.338 1.00 98.19 218 VAL A O 1
ATOM 1693 N N . THR A 1 219 ? 29.190 1.033 -37.473 1.00 97.31 219 THR A N 1
ATOM 1694 C CA . THR A 1 219 ? 29.016 1.441 -38.873 1.00 97.31 219 THR A CA 1
ATOM 1695 C C . THR A 1 219 ? 30.317 1.164 -39.612 1.00 97.31 219 THR A C 1
ATOM 1697 O O . THR A 1 219 ? 31.377 1.581 -39.156 1.00 97.31 219 THR A O 1
ATOM 1700 N N . ASN A 1 220 ? 30.262 0.443 -40.736 1.00 96.62 220 ASN A N 1
ATOM 1701 C CA . ASN A 1 220 ? 31.451 0.023 -41.497 1.00 96.62 220 ASN A CA 1
ATOM 1702 C C . ASN A 1 220 ? 32.492 -0.727 -40.640 1.00 96.62 220 ASN A C 1
ATOM 1704 O O . ASN A 1 220 ? 33.693 -0.523 -40.781 1.00 96.62 220 ASN A O 1
ATOM 1708 N N . GLY A 1 221 ? 32.028 -1.550 -39.693 1.00 96.75 221 GLY A N 1
ATOM 1709 C CA . GLY A 1 221 ? 32.894 -2.270 -38.752 1.00 96.75 221 GLY A CA 1
ATOM 1710 C C . GLY A 1 221 ? 33.517 -1.402 -37.650 1.00 96.75 221 GLY A C 1
ATOM 1711 O O . GLY A 1 221 ? 34.199 -1.936 -36.779 1.00 96.75 221 GLY A O 1
ATOM 1712 N N . LEU A 1 222 ? 33.259 -0.091 -37.635 1.00 97.12 222 LEU A N 1
ATOM 1713 C CA . LEU A 1 222 ? 33.788 0.841 -36.643 1.00 97.12 222 LEU A CA 1
ATOM 1714 C C . LEU A 1 222 ? 32.738 1.164 -35.581 1.00 97.12 222 LEU A C 1
ATOM 1716 O O . LEU A 1 222 ? 31.605 1.539 -35.885 1.00 97.12 222 LEU A O 1
ATOM 1720 N N . GLY A 1 223 ? 33.131 1.036 -34.316 1.00 97.88 223 GLY A N 1
ATOM 1721 C CA . GLY A 1 223 ? 32.307 1.428 -33.179 1.00 97.88 223 GLY A CA 1
ATOM 1722 C C . GLY A 1 223 ? 32.219 2.943 -33.030 1.00 97.88 223 GLY A C 1
ATOM 1723 O O . GLY A 1 223 ? 33.245 3.610 -32.935 1.00 97.88 223 GLY A O 1
ATOM 1724 N N . VAL A 1 224 ? 31.005 3.480 -32.938 1.00 97.88 224 VAL A N 1
ATOM 1725 C CA . VAL A 1 224 ? 30.746 4.914 -32.780 1.00 97.88 224 VAL A CA 1
ATOM 1726 C C . VAL A 1 224 ? 29.932 5.158 -31.514 1.00 97.88 224 VAL A C 1
ATO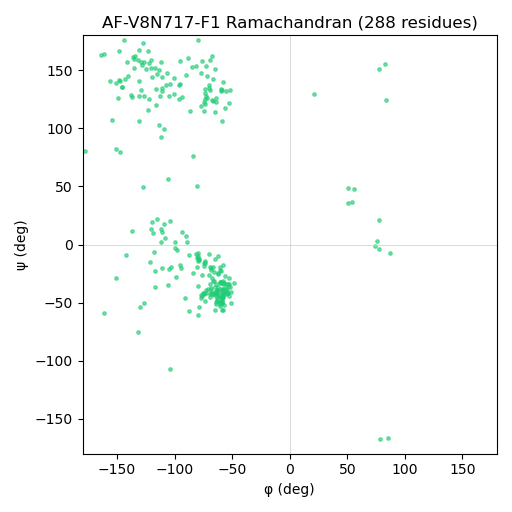M 1728 O O . VAL A 1 224 ? 28.841 4.615 -31.332 1.00 97.88 224 VAL A O 1
ATOM 1731 N N . ASN A 1 225 ? 30.454 6.018 -30.640 1.00 98.38 225 ASN A N 1
ATOM 1732 C CA . ASN A 1 225 ? 29.731 6.503 -29.471 1.00 98.38 225 ASN A CA 1
ATOM 1733 C C . ASN A 1 225 ? 28.723 7.572 -29.906 1.00 98.38 225 ASN A C 1
ATOM 1735 O O . ASN A 1 225 ? 29.115 8.624 -30.406 1.00 98.38 225 ASN A O 1
ATOM 1739 N N . VAL A 1 226 ? 27.437 7.332 -29.668 1.00 97.88 226 VAL A N 1
ATOM 1740 C CA . VAL A 1 226 ? 26.357 8.264 -30.020 1.00 97.88 226 VAL A CA 1
ATOM 1741 C C . VAL A 1 226 ? 25.692 8.816 -28.766 1.00 97.88 226 VAL A C 1
ATOM 1743 O O . VAL A 1 226 ? 25.688 8.181 -27.713 1.00 97.88 226 VAL A O 1
ATOM 1746 N N . PHE A 1 227 ? 25.170 10.035 -28.855 1.00 98.12 227 PHE A N 1
ATOM 1747 C CA . PHE A 1 227 ? 24.427 10.689 -27.783 1.00 98.12 227 PHE A CA 1
ATOM 1748 C C . PHE A 1 227 ? 23.647 11.881 -28.330 1.00 98.12 227 PHE A C 1
ATOM 1750 O O . PHE A 1 227 ? 23.952 12.397 -29.402 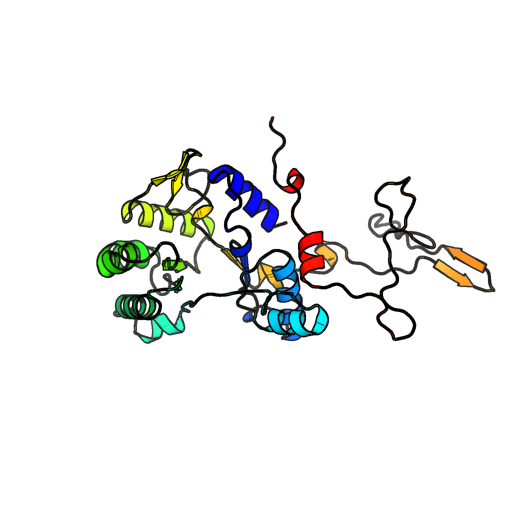1.00 98.12 227 PHE A O 1
ATOM 1757 N N . LYS A 1 228 ? 22.668 12.344 -27.553 1.00 96.31 228 LYS A N 1
ATOM 1758 C CA . LYS A 1 228 ? 22.043 13.654 -27.742 1.00 96.31 228 LYS A CA 1
ATOM 1759 C C . LYS A 1 228 ? 22.510 14.618 -26.661 1.00 96.31 228 LYS A C 1
ATOM 1761 O O . LYS A 1 228 ? 22.718 14.204 -25.520 1.00 96.31 228 LYS A O 1
ATOM 1766 N N . ASP A 1 229 ? 22.603 15.891 -27.017 1.00 97.12 229 ASP A N 1
ATOM 1767 C CA . ASP A 1 229 ? 22.916 16.980 -26.091 1.00 97.12 229 ASP A CA 1
ATOM 1768 C C . ASP A 1 229 ? 22.189 18.261 -26.530 1.00 97.12 229 ASP A C 1
ATOM 1770 O O . ASP A 1 229 ? 22.745 19.076 -27.266 1.00 97.12 229 ASP A O 1
ATOM 1774 N N . PRO A 1 230 ? 20.885 18.390 -26.224 1.00 95.56 230 PRO A N 1
ATOM 1775 C CA . PRO A 1 230 ? 20.106 19.543 -26.659 1.00 95.56 230 PRO A CA 1
ATOM 1776 C C . PRO A 1 230 ? 20.590 20.823 -25.973 1.00 95.56 230 PRO A C 1
ATOM 1778 O O . PRO A 1 230 ? 20.540 20.918 -24.751 1.00 95.56 230 PRO A O 1
ATOM 1781 N N . VAL A 1 231 ? 20.965 21.833 -26.761 1.00 94.88 231 VAL A N 1
ATOM 1782 C CA . VAL A 1 231 ? 21.504 23.114 -26.259 1.00 94.88 231 VAL A CA 1
ATOM 1783 C C . VAL A 1 231 ? 20.568 23.792 -25.250 1.00 94.88 231 VAL A C 1
ATOM 1785 O O . VAL A 1 231 ? 21.023 24.322 -24.243 1.00 94.88 231 VAL A O 1
ATOM 1788 N N . ALA A 1 232 ? 19.257 23.740 -25.493 1.00 95.12 232 ALA A N 1
ATOM 1789 C CA . ALA A 1 232 ? 18.255 24.378 -24.639 1.00 95.12 232 ALA A CA 1
ATOM 1790 C C . ALA A 1 232 ? 17.884 23.569 -23.379 1.00 95.12 232 ALA A C 1
ATOM 1792 O O . ALA A 1 232 ? 17.136 24.068 -22.545 1.00 95.12 232 ALA A O 1
ATOM 1793 N N . ASP A 1 233 ? 18.343 22.318 -23.243 1.00 92.06 233 ASP A N 1
ATOM 1794 C CA . ASP A 1 233 ? 17.979 21.457 -22.110 1.00 92.06 233 ASP A CA 1
ATOM 1795 C C . ASP A 1 233 ? 19.093 20.439 -21.790 1.00 92.06 233 ASP A C 1
ATOM 1797 O O . ASP A 1 233 ? 19.020 19.268 -22.198 1.00 92.06 233 ASP A O 1
ATOM 1801 N N . PRO A 1 234 ? 20.123 20.862 -21.031 1.00 93.62 234 PRO A N 1
ATOM 1802 C CA . PRO A 1 234 ? 21.243 20.003 -20.647 1.00 93.62 234 PRO A CA 1
ATOM 1803 C C . PRO A 1 234 ? 20.832 18.767 -19.832 1.00 93.62 234 PRO A C 1
ATOM 1805 O O . PRO A 1 234 ? 21.536 17.754 -19.850 1.00 93.62 234 PRO A O 1
ATOM 1808 N N . ASN A 1 235 ? 19.671 18.789 -19.163 1.00 93.19 235 ASN A N 1
ATOM 1809 C CA . ASN A 1 235 ? 19.159 17.632 -18.420 1.00 93.19 235 ASN A CA 1
ATOM 1810 C C . ASN A 1 235 ? 18.789 16.466 -19.350 1.00 93.19 235 ASN A C 1
ATOM 1812 O O . ASN A 1 235 ? 18.719 15.316 -18.917 1.00 93.19 235 ASN A O 1
ATOM 1816 N N . LYS A 1 236 ? 18.588 16.733 -20.649 1.00 92.81 236 LYS A N 1
ATOM 1817 C CA . LYS A 1 236 ? 18.316 15.712 -21.671 1.00 92.81 236 LYS A CA 1
ATOM 1818 C C . LYS A 1 236 ? 19.573 15.155 -22.338 1.00 92.81 236 LYS A C 1
ATOM 1820 O O . LYS A 1 236 ? 19.433 14.380 -23.295 1.00 92.81 236 LYS A O 1
ATOM 1825 N N . ARG A 1 237 ? 20.771 15.511 -21.861 1.00 96.81 237 ARG A N 1
ATOM 1826 C CA . ARG A 1 237 ? 22.032 14.933 -22.335 1.00 96.81 237 ARG A CA 1
ATOM 1827 C C . ARG A 1 237 ? 22.101 13.440 -22.009 1.00 96.81 237 ARG A C 1
ATOM 1829 O O . ARG A 1 237 ? 21.943 13.039 -20.858 1.00 96.81 237 ARG A O 1
ATOM 1836 N N . SER A 1 238 ? 22.353 12.601 -23.014 1.00 97.25 238 SER A N 1
ATOM 1837 C CA . SER A 1 238 ? 22.465 11.147 -22.828 1.00 97.25 238 SER A CA 1
ATOM 1838 C C . SER A 1 238 ? 23.914 10.685 -22.649 1.00 97.25 238 SER A C 1
ATOM 1840 O O . SER A 1 238 ? 24.861 11.351 -23.067 1.00 97.25 238 SER A O 1
ATOM 1842 N N . LYS A 1 239 ? 24.091 9.507 -22.039 1.00 97.56 239 LYS A N 1
ATOM 1843 C CA . LYS A 1 239 ? 25.398 8.839 -21.941 1.00 97.56 239 LYS A CA 1
ATOM 1844 C C . LYS A 1 239 ? 25.881 8.367 -23.321 1.00 97.56 239 LYS A C 1
ATOM 1846 O O . LYS A 1 239 ? 25.086 8.259 -24.253 1.00 97.56 239 LYS A O 1
ATOM 1851 N N . LYS A 1 240 ? 27.182 8.086 -23.417 1.00 97.81 240 LYS A N 1
ATOM 1852 C CA . LYS A 1 240 ? 27.909 7.713 -24.639 1.00 97.81 240 LYS A CA 1
ATOM 1853 C C . LYS A 1 240 ? 28.529 6.325 -24.487 1.00 97.81 240 LYS A C 1
ATOM 1855 O O . LYS A 1 240 ? 29.039 6.008 -23.419 1.00 97.81 240 LYS A O 1
ATOM 1860 N N . GLY A 1 241 ? 28.554 5.558 -25.570 1.00 97.88 241 GLY A N 1
ATOM 1861 C CA . GLY A 1 241 ? 29.285 4.300 -25.693 1.00 97.88 241 GLY A CA 1
ATOM 1862 C C . GLY A 1 241 ? 28.632 3.087 -25.037 1.00 97.88 241 GLY A C 1
ATOM 1863 O O . GLY A 1 241 ? 27.450 3.096 -24.687 1.00 97.88 241 GLY A O 1
ATOM 1864 N N . ARG A 1 242 ? 29.418 2.011 -24.923 1.00 97.19 242 ARG A N 1
ATOM 1865 C CA . ARG A 1 242 ? 29.051 0.788 -24.195 1.00 97.19 242 ARG A CA 1
ATOM 1866 C C . ARG A 1 242 ? 29.117 1.070 -22.694 1.00 97.19 242 ARG A C 1
ATOM 1868 O O . ARG A 1 242 ? 30.075 1.681 -22.234 1.00 97.19 242 ARG A O 1
ATOM 1875 N N . LEU A 1 243 ? 28.099 0.648 -21.949 1.00 95.69 243 LEU A N 1
ATOM 1876 C CA . LEU A 1 243 ? 27.929 1.001 -20.538 1.00 95.69 243 LEU A CA 1
ATOM 1877 C C . LEU A 1 243 ? 28.028 -0.236 -19.641 1.00 95.69 243 LEU A C 1
ATOM 1879 O O . LEU A 1 243 ? 27.571 -1.309 -20.025 1.00 95.69 243 LEU A O 1
ATOM 1883 N N . SER A 1 244 ? 28.563 -0.030 -18.440 1.00 94.50 244 SER A N 1
ATOM 1884 C CA . SER A 1 244 ? 28.611 -0.978 -17.319 1.00 94.50 244 SER A CA 1
ATOM 1885 C C . SER A 1 244 ? 28.223 -0.246 -16.031 1.00 94.50 244 SER A C 1
ATOM 1887 O O . SER A 1 244 ? 28.459 0.964 -15.925 1.00 94.50 244 SER A O 1
ATOM 1889 N N . LEU A 1 245 ? 27.652 -0.945 -15.051 1.00 94.56 245 LEU A N 1
ATOM 1890 C CA . LEU A 1 245 ? 27.256 -0.376 -13.761 1.00 94.56 245 LEU A CA 1
ATOM 1891 C C . LEU A 1 245 ? 28.124 -0.941 -12.637 1.00 94.56 245 LEU A C 1
ATOM 1893 O O . LEU A 1 245 ? 28.174 -2.146 -12.453 1.00 94.56 245 LEU A O 1
ATOM 1897 N N . HIS A 1 246 ? 28.727 -0.077 -11.826 1.00 93.38 246 HIS A N 1
ATOM 1898 C CA . HIS A 1 246 ? 29.600 -0.475 -10.715 1.00 93.38 246 HIS A CA 1
ATOM 1899 C C . HIS A 1 246 ? 29.103 0.134 -9.403 1.00 93.38 246 HIS A C 1
ATOM 1901 O O . HIS A 1 246 ? 28.493 1.204 -9.413 1.00 93.38 246 HIS A O 1
ATOM 1907 N N . ARG A 1 247 ? 29.354 -0.525 -8.260 1.00 87.12 247 ARG A N 1
ATOM 1908 C CA . ARG A 1 247 ? 28.965 0.016 -6.935 1.00 87.12 247 ARG A CA 1
ATOM 1909 C C . ARG A 1 247 ? 29.706 1.306 -6.591 1.00 87.12 247 ARG A C 1
ATOM 1911 O O . ARG A 1 247 ? 29.141 2.194 -5.963 1.00 87.12 247 ARG A O 1
ATOM 1918 N N . THR A 1 248 ? 30.970 1.376 -6.981 1.00 86.94 248 THR A N 1
ATOM 1919 C CA . THR A 1 248 ? 31.852 2.531 -6.830 1.00 86.94 248 THR A CA 1
ATOM 1920 C C . THR A 1 248 ? 32.598 2.743 -8.150 1.00 86.94 248 THR A C 1
ATOM 1922 O O . THR A 1 248 ? 32.645 1.821 -8.967 1.00 86.94 248 THR A O 1
ATOM 1925 N N . PRO A 1 249 ? 33.193 3.927 -8.388 1.00 72.56 249 PRO A N 1
ATOM 1926 C CA . PRO A 1 249 ? 33.957 4.185 -9.612 1.00 72.56 249 PRO A CA 1
ATOM 1927 C C . PRO A 1 249 ? 35.110 3.198 -9.859 1.00 72.56 249 PRO A C 1
ATOM 1929 O O . PRO A 1 249 ? 35.444 2.951 -11.011 1.00 72.56 249 PRO A O 1
ATOM 1932 N N . ASN A 1 250 ? 35.665 2.612 -8.791 1.00 73.62 250 ASN A N 1
ATOM 1933 C CA . ASN A 1 250 ? 36.771 1.647 -8.830 1.00 73.62 250 ASN A CA 1
ATOM 1934 C C . ASN A 1 250 ? 36.298 0.199 -8.596 1.00 73.62 250 ASN A C 1
ATOM 1936 O O . ASN A 1 250 ? 37.071 -0.628 -8.128 1.00 73.62 250 ASN A O 1
ATOM 1940 N N . GLY A 1 251 ? 35.010 -0.094 -8.795 1.00 73.94 251 GLY A N 1
ATOM 1941 C CA . GLY A 1 251 ? 34.491 -1.450 -8.631 1.00 73.94 251 GLY A CA 1
ATOM 1942 C C . GLY A 1 251 ? 34.985 -2.378 -9.741 1.00 73.94 251 GLY A C 1
ATOM 1943 O O . GLY A 1 251 ? 34.965 -2.003 -10.909 1.00 73.94 251 GLY A O 1
ATOM 1944 N N . ASP A 1 252 ? 35.373 -3.601 -9.380 1.00 70.06 252 ASP A N 1
ATOM 1945 C CA . ASP A 1 252 ? 35.930 -4.574 -10.333 1.00 70.06 252 ASP A CA 1
ATOM 1946 C C . ASP A 1 252 ? 34.865 -5.309 -11.174 1.00 70.06 252 ASP A C 1
ATOM 1948 O O . ASP A 1 252 ? 35.199 -5.980 -12.150 1.00 70.06 252 ASP A O 1
ATOM 1952 N N . PHE A 1 253 ? 33.574 -5.203 -10.823 1.00 83.69 253 PHE A N 1
ATOM 1953 C CA . PHE A 1 253 ? 32.512 -6.033 -11.407 1.00 83.69 253 PHE A CA 1
ATOM 1954 C C . PHE A 1 253 ? 31.293 -5.236 -11.880 1.00 83.69 253 PHE A C 1
ATOM 1956 O O . PHE A 1 253 ? 30.659 -4.521 -11.099 1.00 83.69 253 PHE A O 1
ATOM 1963 N N . ASP A 1 254 ? 30.912 -5.470 -13.141 1.00 91.75 254 ASP A N 1
ATOM 1964 C CA . ASP A 1 254 ? 29.666 -4.971 -13.724 1.00 91.75 254 ASP A CA 1
ATOM 1965 C C . ASP A 1 254 ? 28.450 -5.654 -13.077 1.00 91.75 254 ASP A C 1
ATOM 1967 O O . ASP A 1 254 ? 28.318 -6.879 -13.065 1.00 91.75 254 ASP A O 1
ATOM 1971 N N . LEU A 1 255 ? 27.548 -4.841 -12.538 1.00 94.38 255 LEU A N 1
ATOM 1972 C CA . LEU A 1 255 ? 26.297 -5.259 -11.915 1.00 94.38 255 LEU A CA 1
ATOM 1973 C C . LEU A 1 255 ? 25.208 -5.580 -12.947 1.00 94.38 255 LEU A C 1
ATOM 1975 O O . LEU A 1 255 ? 24.167 -6.136 -12.586 1.00 94.38 255 LEU A O 1
ATOM 1979 N N . LEU A 1 256 ? 25.406 -5.219 -14.219 1.00 96.19 256 LEU A N 1
ATOM 1980 C CA . LEU A 1 256 ? 24.497 -5.603 -15.291 1.00 96.19 256 LEU A CA 1
ATOM 1981 C C . LEU A 1 256 ? 24.675 -7.087 -15.620 1.00 96.19 256 LEU A C 1
ATOM 1983 O O . LEU A 1 256 ? 25.753 -7.560 -15.970 1.00 96.19 256 LEU A O 1
ATOM 1987 N N . HIS A 1 257 ? 23.574 -7.831 -15.564 1.00 96.56 257 HIS A N 1
ATOM 1988 C CA . HIS A 1 257 ? 23.534 -9.231 -15.967 1.00 96.56 257 HIS A CA 1
ATOM 1989 C C . HIS A 1 257 ? 22.709 -9.392 -17.241 1.00 96.56 257 HIS A C 1
ATOM 1991 O O . HIS A 1 257 ? 21.680 -8.741 -17.416 1.00 96.56 257 HIS A O 1
ATOM 1997 N N . THR A 1 258 ? 23.116 -10.315 -18.116 1.00 98.06 258 THR A N 1
ATOM 1998 C CA . THR A 1 258 ? 22.259 -10.734 -19.233 1.00 98.06 258 THR A CA 1
ATOM 1999 C C . THR A 1 258 ? 21.023 -11.430 -18.659 1.00 98.06 258 THR A C 1
ATOM 2001 O O . THR A 1 258 ? 21.136 -12.502 -18.062 1.00 98.06 258 THR A O 1
ATOM 2004 N N . VAL A 1 259 ? 19.849 -10.821 -18.834 1.00 98.25 259 VAL A N 1
ATOM 2005 C CA . VAL A 1 259 ? 18.551 -11.386 -18.409 1.00 98.25 259 VAL A CA 1
ATOM 2006 C C . VAL A 1 259 ? 17.746 -11.962 -19.574 1.00 98.25 259 VAL A C 1
ATOM 2008 O O . VAL A 1 259 ? 16.862 -12.789 -19.366 1.00 98.25 259 VAL A O 1
ATOM 2011 N N . PHE A 1 260 ? 18.074 -11.564 -20.802 1.00 98.62 260 PHE A N 1
ATOM 2012 C CA . PHE A 1 260 ? 17.449 -12.044 -22.025 1.00 98.62 260 PHE A CA 1
ATOM 2013 C C . PHE A 1 260 ? 18.485 -12.101 -23.146 1.00 98.62 260 PHE A C 1
ATOM 2015 O O . PHE A 1 260 ? 19.262 -11.160 -23.324 1.00 98.62 260 PHE A O 1
ATOM 2022 N N . LYS A 1 261 ? 18.491 -13.191 -23.912 1.00 98.44 261 LYS A N 1
ATOM 2023 C CA . LYS A 1 261 ? 19.352 -13.357 -25.084 1.00 98.44 261 LYS A CA 1
ATOM 2024 C C . LYS A 1 261 ? 18.645 -14.237 -26.108 1.00 98.44 261 LYS A C 1
ATOM 2026 O O . LYS A 1 261 ? 18.229 -15.342 -25.780 1.00 98.44 261 LYS A O 1
ATOM 2031 N N . ASN A 1 262 ? 18.527 -13.745 -27.341 1.00 98.12 262 ASN A N 1
ATOM 2032 C CA . ASN A 1 262 ? 18.018 -14.497 -28.495 1.00 98.12 262 ASN A CA 1
ATOM 2033 C C . ASN A 1 262 ? 16.672 -15.210 -28.247 1.00 98.12 262 ASN A C 1
ATOM 2035 O O . ASN A 1 262 ? 16.538 -16.396 -2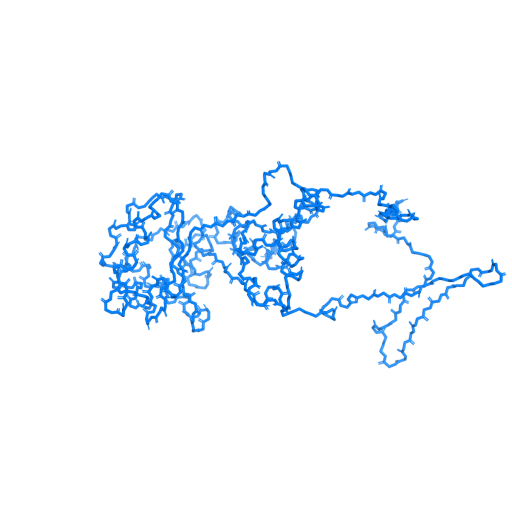8.527 1.00 98.12 262 ASN A O 1
ATOM 2039 N N . GLY A 1 263 ? 15.680 -14.506 -27.692 1.00 98.06 263 GLY A N 1
ATOM 2040 C CA . GLY A 1 263 ? 14.351 -15.085 -27.443 1.00 98.06 263 GLY A CA 1
ATOM 2041 C C . GLY A 1 263 ? 14.205 -15.806 -26.100 1.00 98.06 263 GLY A C 1
ATOM 2042 O O . GLY A 1 263 ? 13.093 -16.178 -25.739 1.00 98.06 263 GLY A O 1
ATOM 2043 N N . VAL A 1 264 ? 15.291 -15.980 -25.341 1.00 98.38 264 VAL A N 1
ATOM 2044 C CA . VAL A 1 264 ? 15.303 -16.781 -24.110 1.00 98.38 264 VAL A CA 1
ATOM 2045 C C . VAL A 1 264 ? 15.614 -15.914 -22.892 1.00 98.38 264 VAL A C 1
ATOM 2047 O O . VAL A 1 264 ? 16.557 -15.121 -22.900 1.00 98.38 264 VAL A O 1
ATOM 2050 N N . VAL A 1 265 ? 14.841 -16.094 -21.817 1.00 98.50 265 VAL A N 1
ATOM 2051 C CA . VAL A 1 265 ? 15.134 -15.522 -20.493 1.00 98.50 265 VAL A CA 1
ATOM 2052 C C . VAL A 1 265 ? 16.284 -16.309 -19.861 1.00 98.50 265 VAL A C 1
ATOM 2054 O O . VAL A 1 265 ? 16.129 -17.490 -19.561 1.00 98.50 265 VAL A O 1
ATOM 2057 N N . THR A 1 266 ? 17.432 -15.665 -19.653 1.00 98.38 266 THR A N 1
ATOM 2058 C CA . THR A 1 266 ? 18.671 -16.311 -19.174 1.00 98.38 266 THR A CA 1
ATOM 2059 C C . THR A 1 266 ? 18.863 -16.221 -17.664 1.00 98.38 266 THR A C 1
ATOM 2061 O O . THR A 1 266 ? 19.656 -16.968 -17.099 1.00 98.38 266 THR A O 1
ATOM 2064 N N . LYS A 1 267 ? 18.153 -15.305 -17.000 1.00 98.19 267 LYS A N 1
ATOM 2065 C CA . LYS A 1 267 ? 18.182 -15.137 -15.546 1.00 98.19 267 LYS A CA 1
ATOM 2066 C C . LYS A 1 267 ? 16.805 -14.704 -15.058 1.00 98.19 267 LYS A C 1
ATOM 2068 O O . LYS A 1 267 ? 16.18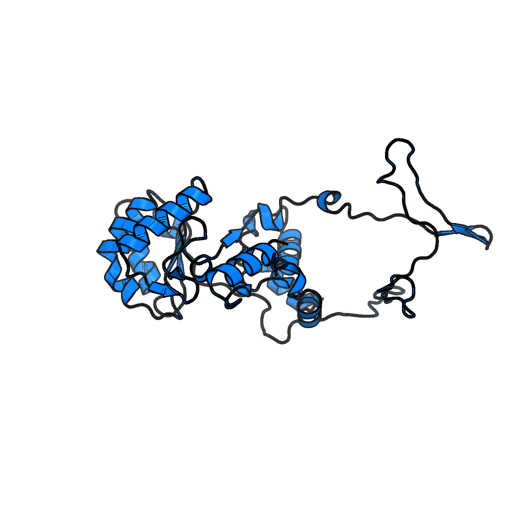5 -13.830 -15.659 1.00 98.19 267 LYS A O 1
ATOM 2073 N N . LYS A 1 268 ? 16.339 -15.319 -13.975 1.00 98.00 268 LYS A N 1
ATOM 2074 C CA . LYS A 1 268 ? 15.083 -14.993 -13.290 1.00 98.00 268 LYS A CA 1
ATOM 2075 C C . LYS A 1 268 ? 15.386 -14.604 -11.848 1.00 98.00 268 LYS A C 1
ATOM 2077 O O . LYS A 1 268 ? 16.437 -14.965 -11.328 1.00 98.00 268 LYS A O 1
ATOM 2082 N N . TYR A 1 269 ? 14.456 -13.885 -11.239 1.00 98.44 269 TYR A N 1
ATOM 2083 C CA . TYR A 1 269 ? 14.494 -13.512 -9.832 1.00 98.44 269 TYR A CA 1
ATOM 2084 C C . TYR A 1 269 ? 13.156 -13.890 -9.212 1.00 98.44 269 TYR A C 1
ATOM 2086 O O . TYR A 1 269 ? 12.110 -13.589 -9.791 1.00 98.44 269 TYR A O 1
ATOM 2094 N N . SER A 1 270 ? 13.191 -14.538 -8.055 1.00 98.69 270 SER A N 1
ATOM 2095 C CA . SER A 1 270 ? 11.998 -14.739 -7.239 1.00 98.69 270 SER A CA 1
ATOM 2096 C C . SER A 1 270 ? 11.524 -13.417 -6.639 1.00 98.69 270 SER A C 1
ATOM 2098 O O . SER A 1 270 ? 12.287 -12.453 -6.498 1.00 98.69 270 SER A O 1
ATOM 2100 N N . PHE A 1 271 ? 10.252 -13.355 -6.252 1.00 98.75 271 PHE A N 1
ATOM 2101 C CA . PHE A 1 271 ? 9.716 -12.162 -5.607 1.00 98.75 271 PHE A CA 1
ATOM 2102 C C . PHE A 1 271 ? 10.329 -11.938 -4.214 1.00 98.75 271 PHE A C 1
ATOM 2104 O O . PHE A 1 271 ? 10.495 -10.795 -3.789 1.00 98.75 271 PHE A O 1
ATOM 2111 N N . ASP A 1 272 ? 10.741 -13.013 -3.536 1.00 98.62 272 ASP A N 1
ATOM 2112 C CA . ASP A 1 272 ? 11.432 -12.946 -2.245 1.00 98.62 272 ASP A CA 1
ATOM 2113 C C . ASP A 1 272 ? 12.823 -12.306 -2.373 1.00 98.62 272 ASP A C 1
ATOM 2115 O O . ASP A 1 272 ? 13.175 -11.430 -1.581 1.00 98.62 272 ASP A O 1
ATOM 2119 N N . GLU A 1 273 ? 13.588 -12.655 -3.415 1.00 98.50 273 GLU A N 1
ATOM 2120 C CA . GLU A 1 273 ? 14.864 -11.991 -3.723 1.00 98.50 273 GLU A CA 1
ATOM 2121 C C . GLU A 1 273 ? 14.667 -10.502 -4.024 1.00 98.50 273 GLU A C 1
ATOM 2123 O O . GLU A 1 273 ? 15.441 -9.661 -3.563 1.00 98.50 273 GLU A O 1
ATOM 2128 N N . ILE A 1 274 ? 13.616 -10.152 -4.771 1.00 98.69 274 ILE A N 1
ATOM 2129 C CA . ILE A 1 274 ? 13.294 -8.755 -5.092 1.00 98.69 274 ILE A CA 1
ATOM 2130 C C . ILE A 1 274 ? 12.969 -7.971 -3.816 1.00 98.69 274 ILE A C 1
ATOM 2132 O O . ILE A 1 274 ? 13.522 -6.889 -3.609 1.00 98.69 274 ILE A O 1
ATOM 2136 N N . ARG A 1 275 ? 12.134 -8.526 -2.928 1.00 98.44 275 ARG A N 1
ATOM 2137 C CA . ARG A 1 275 ? 11.825 -7.928 -1.618 1.00 98.44 275 ARG A CA 1
ATOM 2138 C C . ARG A 1 275 ? 13.075 -7.746 -0.765 1.00 98.44 275 ARG A C 1
ATOM 2140 O O . ARG A 1 275 ? 13.253 -6.688 -0.164 1.00 98.44 275 ARG A O 1
ATOM 2147 N N . GLN A 1 276 ? 13.956 -8.744 -0.738 1.00 97.94 276 GLN A N 1
ATOM 2148 C CA . GLN A 1 276 ? 15.206 -8.671 0.013 1.00 97.94 276 GLN A CA 1
ATOM 2149 C C . GLN A 1 276 ? 16.131 -7.572 -0.528 1.00 97.94 276 GLN A C 1
ATOM 2151 O O . GLN A 1 276 ? 16.701 -6.810 0.252 1.00 97.94 276 GLN A O 1
ATOM 2156 N N . ASN A 1 277 ? 16.236 -7.440 -1.852 1.00 96.94 277 ASN A N 1
ATOM 2157 C CA . ASN A 1 277 ? 17.033 -6.397 -2.498 1.00 96.94 277 ASN A CA 1
ATOM 2158 C C . ASN A 1 277 ? 16.469 -4.985 -2.265 1.00 96.94 277 ASN A C 1
ATOM 2160 O O . ASN A 1 277 ? 17.236 -4.027 -2.191 1.00 96.94 277 ASN A O 1
ATOM 2164 N N . ALA A 1 278 ? 15.145 -4.856 -2.137 1.00 97.12 278 ALA A N 1
ATOM 2165 C CA . ALA A 1 278 ? 14.446 -3.590 -1.905 1.00 97.12 278 ALA A CA 1
ATOM 2166 C C . ALA A 1 278 ? 14.277 -3.229 -0.417 1.00 97.12 278 ALA A C 1
ATOM 2168 O O . ALA A 1 278 ? 13.649 -2.217 -0.092 1.00 97.12 278 ALA A O 1
ATOM 2169 N N . LYS A 1 279 ? 14.799 -4.051 0.504 1.00 95.62 279 LYS A N 1
ATOM 2170 C CA . LYS A 1 279 ? 14.659 -3.821 1.943 1.00 95.62 279 LYS A CA 1
ATOM 2171 C C . LYS A 1 279 ? 15.275 -2.475 2.330 1.00 95.62 279 LYS A C 1
ATOM 2173 O O . LYS A 1 279 ? 16.412 -2.175 1.967 1.00 95.62 279 LYS A O 1
ATOM 2178 N N . LEU A 1 280 ? 14.525 -1.693 3.109 1.00 93.25 280 LEU A N 1
ATOM 2179 C CA . LEU A 1 280 ? 15.008 -0.420 3.638 1.00 93.25 280 LEU A CA 1
ATOM 2180 C C . LEU A 1 280 ? 16.258 -0.634 4.493 1.00 93.25 280 LEU A C 1
ATOM 2182 O O . LEU A 1 280 ? 16.288 -1.504 5.366 1.00 93.25 280 LEU A O 1
ATOM 2186 N N . LYS A 1 281 ? 17.261 0.207 4.270 1.00 90.25 281 LYS A N 1
ATOM 2187 C CA . LYS A 1 281 ? 18.448 0.314 5.116 1.00 90.25 281 LYS A CA 1
ATOM 2188 C C . LYS A 1 281 ? 18.195 1.352 6.199 1.00 90.25 281 LYS A C 1
ATOM 2190 O O . LYS A 1 281 ? 17.553 2.364 5.935 1.00 90.25 281 LYS A O 1
ATOM 2195 N N . THR A 1 282 ? 18.746 1.145 7.393 1.00 82.38 282 THR A N 1
ATOM 2196 C CA . THR A 1 282 ? 18.572 2.058 8.539 1.00 82.38 282 THR A CA 1
ATOM 2197 C C . THR A 1 282 ? 18.875 3.513 8.181 1.00 82.38 282 THR A C 1
ATOM 2199 O O . THR A 1 282 ? 18.093 4.400 8.508 1.00 82.38 282 THR A O 1
ATOM 2202 N N . SER A 1 283 ? 19.935 3.743 7.398 1.00 83.06 283 SER A N 1
ATOM 2203 C CA . SER A 1 283 ? 20.347 5.068 6.916 1.00 83.06 283 SER A CA 1
ATOM 2204 C C . SER A 1 283 ? 19.286 5.817 6.101 1.00 83.06 283 SER A C 1
ATOM 2206 O O . SER A 1 283 ? 19.411 7.016 5.894 1.00 83.06 283 SER A O 1
ATOM 2208 N N . GLU A 1 284 ? 18.267 5.129 5.584 1.00 80.94 284 GLU A N 1
ATOM 2209 C CA . GLU A 1 284 ? 17.222 5.728 4.751 1.00 80.94 284 GLU A CA 1
ATOM 2210 C C . GLU A 1 284 ? 16.049 6.302 5.554 1.00 80.94 284 GLU A C 1
ATOM 2212 O O . GLU A 1 284 ? 15.181 6.955 4.973 1.00 80.94 284 GLU A O 1
ATOM 2217 N N . PHE A 1 285 ? 15.990 6.043 6.862 1.00 77.56 285 PHE A N 1
ATOM 2218 C CA . PHE A 1 285 ? 14.910 6.518 7.731 1.00 77.56 285 PHE A CA 1
ATOM 2219 C C . PHE A 1 285 ? 15.376 6.950 9.129 1.00 77.56 285 PHE A C 1
ATOM 2221 O O . PHE A 1 285 ? 14.598 7.573 9.850 1.00 77.56 285 PHE A O 1
ATOM 2228 N N . SER A 1 286 ? 16.633 6.696 9.507 1.00 68.50 286 SER A N 1
ATOM 2229 C CA . SER A 1 286 ? 17.262 7.325 10.669 1.00 68.50 286 SER A CA 1
ATOM 2230 C C . SER A 1 286 ? 17.623 8.775 10.346 1.00 68.50 286 SER A C 1
ATOM 2232 O O . SER A 1 286 ? 18.390 9.033 9.417 1.00 68.50 286 SER A O 1
ATOM 2234 N N . VAL A 1 287 ? 17.108 9.728 11.120 1.00 55.06 287 VAL A N 1
ATOM 2235 C CA . VAL A 1 287 ? 17.642 11.096 11.110 1.00 55.06 287 VAL A CA 1
ATOM 2236 C C . VAL A 1 287 ? 19.032 11.035 11.745 1.00 55.06 287 VAL A C 1
ATOM 2238 O O . VAL A 1 287 ? 19.186 10.391 12.782 1.00 55.06 287 VAL A O 1
ATOM 2241 N N . ALA A 1 288 ? 20.043 11.657 11.131 1.00 42.47 288 ALA A N 1
ATOM 2242 C CA . ALA A 1 288 ? 21.304 11.894 11.825 1.00 42.47 288 ALA A CA 1
ATOM 2243 C C . ALA A 1 288 ? 20.973 12.608 13.142 1.00 42.47 288 ALA A C 1
ATOM 2245 O O . ALA A 1 288 ? 20.299 13.637 13.128 1.00 42.47 288 ALA A O 1
ATOM 2246 N N . SER A 1 289 ? 21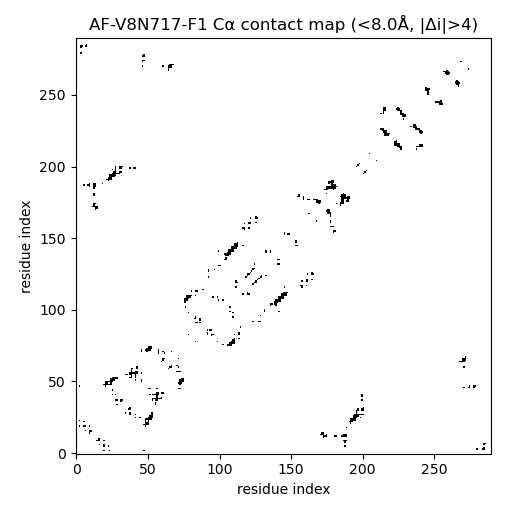.365 12.018 14.266 1.00 39.62 289 SER A N 1
ATOM 2247 C CA . SER A 1 289 ? 21.268 12.657 15.573 1.00 39.62 289 SER A CA 1
ATOM 2248 C C . SER A 1 289 ? 22.083 13.950 15.524 1.00 39.62 289 SER A C 1
ATOM 2250 O O . SER A 1 289 ? 23.311 13.889 15.443 1.00 39.62 289 SER A O 1
ATOM 2252 N N . HIS A 1 290 ? 21.392 15.089 15.481 1.00 33.28 290 HIS A N 1
ATOM 2253 C CA . HIS A 1 290 ? 21.949 16.401 15.796 1.00 33.28 290 HIS A CA 1
ATOM 2254 C C . HIS A 1 290 ? 21.764 16.665 17.284 1.00 33.28 290 HIS A C 1
ATOM 2256 O O . HIS A 1 290 ? 20.658 16.358 17.787 1.00 33.28 290 HIS A O 1
#

InterPro domains:
  IPR013785 Aldolase-type TIM barrel [G3DSA:3.20.20.70] (1-228)
  IPR016471 Nicotinamide phosphoribosyl transferase [PTHR43816] (1-179)
  IPR036068 Nicotinate phosphoribosyltransferase-like, C-terminal [SSF51690] (21-283)
  IPR041525 Nicotinate/nicotinamide phosphoribosyltransferase [PF04095] (22-177)

pLDDT: mean 92.72, std 10.79, range [33.28, 98.88]

Foldseek 3Di:
DVLLVLQQFQCLQAVDCPCSQQQEAEPAQVPAPDLVLLLVLVLVVLLRHAHYPSCSVQVSQCPAFDDPDNTSHDYWAEDDLCQQCVCPPVCSLVSVVVQCVVQQAAAYEYEQVNPHNLCSLQPRCLPVCVVSQVPGDPRHHYHYDYDDDDVQVSQVNSQVRNCVRDPWDQHPSRAIPRDDGPPVRHHSVHHGDYDHCVSRPPDDCVVVVPDDDDQWDADPNDIFGDWDQDPVDNVRTDHHDDDFDAPDPPHPDGPDDPQDDDHDGPDGHHSVRSSVVPDDDPVSNDDPDD

Nearest PDB structures (foldseek):
  4o18-assembly1_B  TM=9.872E-01  e=7.964E-47  Homo sapiens
  4o1b-assembly1_B  TM=9.862E-01  e=3.975E-46  Homo sapiens
  4l4l-assembly1_A  TM=9.901E-01  e=5.761E-46  Homo sapiens
  7enq-assembly1_A  TM=9.808E-01  e=5.091E-46  Homo sapiens
  7enq-assembly2_D  TM=9.800E-01  e=1.549E-45  Homo sapiens

Sequence (290 aa):
EQKKILAKYLLETSGSLEGLEYKLHDFGYRGVSSQETAGIGASAHLVNFKGTDTVAGIALIKKYYGTKDPVPGYSVPAAEHSTITAWGKDHEKDAFKHIVTHFSSVPVSVVSDSYDIYNACEQIWGEDLRHLIESRSAEAPLIIRPDSGNPLDTVLKVLEILGKKFPITENSKGYKIVEGMKKQKWSIENIAFGSGGALLQKLTRDLLNCSFKCSYVVTNGLGVNVFKDPVADPNKRSKKGRLSLHRTPNGDFDLLHTVFKNGVVTKKYSFDEIRQNAKLKTSEFSVASH